Protein AF-0000000084980105 (afdb_homodimer)

Secondary structure (DSSP, 8-state):
-PPPP-B-TTT-PBEEEEEEEETTT--EEEEEE---GGGGS-HHHHHHHHHHHHTTT-HHHHHHHHT--HHHHHHHHHHHHHHTT-PPPTTHHHHHHHHHHHTTSS-HHHHHHHHHT-/-PPPP-B-TTT-PBEEEEEEEETTT--EEEEEE---GGGGS-HHHHHHHHHHHHTTT-HHHHHHHHT--HHHHHHHHHHHHHHTT-PPPTTHHHHHHHHHHHTTSS-HHHHHHHHHT-

Radius of gyration: 20.01 Å; Cα contacts (8 Å, |Δi|>4): 316; chains: 2; bounding box: 31×58×48 Å

Solvent-accessible surface area (backbone atoms only — not comparable to full-atom values): 13360 Å² total; per-residue (Å²): 118,58,67,71,76,36,55,31,91,85,80,64,46,61,33,30,41,34,28,35,34,22,80,83,83,61,51,68,49,74,56,67,26,52,66,58,60,69,45,62,44,50,72,70,48,48,51,47,51,52,51,36,58,69,50,62,43,36,62,69,58,47,27,65,74,70,69,47,53,65,70,56,54,52,48,50,52,43,50,45,38,40,56,60,69,43,85,71,72,80,74,49,56,65,56,47,45,51,43,35,39,58,52,62,75,41,48,73,68,52,42,53,53,54,58,70,72,106,118,56,68,70,74,34,55,30,90,84,81,64,45,62,34,29,41,35,28,36,32,22,81,82,83,61,50,69,49,76,56,67,25,55,67,58,61,68,46,62,44,50,70,70,47,47,52,46,52,52,51,38,57,70,48,61,41,36,62,70,57,46,27,65,74,71,69,48,52,68,68,56,51,52,49,52,51,43,50,47,36,40,57,61,70,43,84,70,73,80,74,49,57,64,56,48,46,50,44,35,39,58,53,61,76,41,47,73,68,53,43,52,53,55,58,71,73,106

Nearest PDB structures (foldseek):
  9f80-assembly1_A  TM=8.852E-01  e=8.392E-01  Mycobacterium tuberculosis H37Rv
  5z4y-assembly1_B  TM=7.707E-01  e=1.466E+00  unclassified
  5xt2-assembly5_E  TM=5.853E-01  e=5.110E-01  Bradyrhizobium japonicum
  8x6g-assembly1_H  TM=6.246E-01  e=9.500E-01  Staphylococcus aureus
  6koq-assembly1_F  TM=6.783E-01  e=8.322E+00  Mycobacterium tuberculosis H37Rv

Structure (mmCIF, N/CA/C/O backbone):
data_AF-0000000084980105-model_v1
#
loop_
_entity.id
_entity.type
_entity.pdbx_description
1 polymer 'DUF2089 domain-containing protein'
#
loop_
_atom_site.group_PDB
_atom_site.id
_atom_site.type_symbol
_atom_site.label_atom_id
_atom_site.label_alt_id
_atom_site.label_comp_id
_atom_site.label_asym_id
_atom_site.label_entity_id
_atom_site.label_seq_id
_atom_site.pdbx_PDB_ins_code
_atom_site.Cartn_x
_atom_site.Cartn_y
_atom_site.Cartn_z
_atom_site.occupancy
_atom_site.B_iso_or_equiv
_atom_site.auth_seq_id
_atom_site.auth_comp_id
_atom_site.auth_asym_id
_atom_site.auth_atom_id
_atom_site.pdbx_PDB_model_num
ATOM 1 N N . MET A 1 1 ? 9.609 10.141 17.609 1 44.44 1 MET A N 1
ATOM 2 C CA . MET A 1 1 ? 8.727 11.039 16.875 1 44.44 1 MET A CA 1
ATOM 3 C C . MET A 1 1 ? 7.453 10.312 16.453 1 44.44 1 MET A C 1
ATOM 5 O O . MET A 1 1 ? 7.504 9.195 15.945 1 44.44 1 MET A O 1
ATOM 9 N N . LYS A 1 2 ? 6.355 10.719 16.906 1 58.84 2 LYS A N 1
ATOM 10 C CA . LYS A 1 2 ? 5.125 9.938 16.844 1 58.84 2 LYS A CA 1
ATOM 11 C C . LYS A 1 2 ? 4.613 9.836 15.414 1 58.84 2 LYS A C 1
ATOM 13 O O . LYS A 1 2 ? 4.867 10.727 14.594 1 58.84 2 LYS A O 1
ATOM 18 N N . GLU A 1 3 ? 4.25 8.789 14.906 1 64.44 3 GLU A N 1
ATOM 19 C CA . GLU A 1 3 ? 3.723 8.43 13.594 1 64.44 3 GLU A CA 1
ATOM 20 C C . GLU A 1 3 ? 2.516 9.289 13.234 1 64.44 3 GLU A C 1
ATOM 22 O O . GLU A 1 3 ? 2.01 10.039 14.07 1 64.44 3 GLU A O 1
ATOM 27 N N . ASN A 1 4 ? 2.059 9.359 12.039 1 66.75 4 ASN A N 1
ATOM 28 C CA . ASN A 1 4 ? 0.92 10.078 11.469 1 66.75 4 ASN A CA 1
ATOM 29 C C . ASN A 1 4 ? -0.36 9.797 12.258 1 66.75 4 ASN A C 1
ATOM 31 O O . ASN A 1 4 ? -0.667 8.648 12.562 1 66.75 4 ASN A O 1
ATOM 35 N N . LEU A 1 5 ? -0.914 10.898 12.719 1 83.94 5 LEU A N 1
ATOM 36 C CA . LEU A 1 5 ? -2.191 10.82 13.414 1 83.94 5 LEU A CA 1
ATOM 37 C C . LEU A 1 5 ? -3.355 10.953 12.438 1 83.94 5 LEU A C 1
ATOM 39 O O . LEU A 1 5 ? -3.369 11.859 11.602 1 83.94 5 LEU A O 1
ATOM 43 N N . SER A 1 6 ? -4.266 9.977 12.422 1 86.12 6 SER A N 1
ATOM 44 C CA . SER A 1 6 ? -5.395 10.047 11.5 1 86.12 6 SER A CA 1
ATOM 45 C C . SER A 1 6 ? -6.699 10.297 12.242 1 86.12 6 SER A C 1
ATOM 47 O O . SER A 1 6 ? -7.684 10.742 11.648 1 86.12 6 SER A O 1
ATOM 49 N N . ILE A 1 7 ? -6.715 10.078 13.516 1 87.44 7 ILE A N 1
ATOM 50 C CA . ILE A 1 7 ? -7.961 10.148 14.281 1 87.44 7 ILE A CA 1
ATOM 51 C C . ILE A 1 7 ? -7.781 11.086 15.469 1 87.44 7 ILE A C 1
ATOM 53 O O . ILE A 1 7 ? -6.758 11.031 16.156 1 87.44 7 ILE A O 1
ATOM 57 N N . CYS A 1 8 ? -8.719 11.867 15.742 1 93.06 8 CYS A N 1
ATOM 58 C CA . CYS A 1 8 ? -8.711 12.82 16.844 1 93.06 8 CYS A CA 1
ATOM 59 C C . CYS A 1 8 ? -8.789 12.109 18.188 1 93.06 8 CYS A C 1
ATOM 61 O O . CYS A 1 8 ? -9.695 11.297 18.406 1 93.06 8 CYS A O 1
ATOM 63 N N . PRO A 1 9 ? -7.879 12.391 19.078 1 91.94 9 PRO A N 1
ATOM 64 C CA . PRO A 1 9 ? -7.883 11.734 20.375 1 91.94 9 PRO A CA 1
ATOM 65 C C . PRO A 1 9 ? -9.016 12.227 21.281 1 91.94 9 PRO A C 1
ATOM 67 O O . PRO A 1 9 ? -9.281 11.633 22.328 1 91.94 9 PRO A O 1
ATOM 70 N N . VAL A 1 10 ? -9.672 13.266 20.906 1 93.56 10 VAL A N 1
ATOM 71 C CA . VAL A 1 10 ? -10.719 13.852 21.75 1 93.56 10 VAL A CA 1
ATOM 72 C C . VAL A 1 10 ? -12.078 13.289 21.328 1 93.56 10 VAL A C 1
ATOM 74 O O . VAL A 1 10 ? -12.836 12.805 22.172 1 93.56 10 VAL A O 1
ATOM 77 N N . CYS A 1 11 ? -12.391 13.352 20.031 1 95.75 11 CYS A N 1
ATOM 78 C CA . CYS A 1 11 ? -13.734 13 19.594 1 95.75 11 CYS A CA 1
ATOM 79 C C . CYS A 1 11 ? -13.703 11.812 18.641 1 95.75 11 CYS A C 1
ATOM 81 O O . CYS A 1 11 ? -14.75 11.344 18.188 1 95.75 11 CYS A O 1
ATOM 83 N N . GLU A 1 12 ? -12.562 11.336 18.094 1 91.12 12 GLU A N 1
ATOM 84 C CA . GLU A 1 12 ? -12.344 10.125 17.312 1 91.12 12 GLU A CA 1
ATOM 85 C C . GLU A 1 12 ? -12.75 10.336 15.852 1 91.12 12 GLU A C 1
ATOM 87 O O . GLU A 1 12 ? -12.969 9.367 15.117 1 91.12 12 GLU A O 1
ATOM 92 N N . HIS A 1 13 ? -12.945 11.594 15.445 1 91.62 13 HIS A N 1
ATOM 93 C CA . HIS A 1 13 ? -13.164 11.891 14.031 1 91.62 13 HIS A CA 1
ATOM 94 C C . HIS A 1 13 ? -11.836 12.102 13.312 1 91.62 13 HIS A C 1
ATOM 96 O O . HIS A 1 13 ? -10.789 12.242 13.945 1 91.62 13 HIS A O 1
ATOM 102 N N . GLU A 1 14 ? -11.859 12.164 12.031 1 89.88 14 GLU A N 1
ATOM 103 C CA . GLU A 1 14 ? -10.656 12.234 11.203 1 89.88 14 GLU A CA 1
ATOM 104 C C . GLU A 1 14 ? -9.953 13.578 11.352 1 89.88 14 GLU A C 1
ATOM 106 O O . GLU A 1 14 ? -10.609 14.625 11.406 1 89.88 14 GLU A O 1
ATOM 111 N N . LEU A 1 15 ? -8.711 13.508 11.445 1 92.06 15 LEU A N 1
ATOM 112 C CA . LEU A 1 15 ? -7.875 14.703 11.469 1 92.06 15 LEU A CA 1
ATOM 113 C C . LEU A 1 15 ? -7.469 15.109 10.055 1 92.06 15 LEU A C 1
ATOM 115 O O . LEU A 1 15 ? -7.367 14.258 9.164 1 92.06 15 LEU A O 1
ATOM 119 N N . SER A 1 16 ? -7.246 16.375 9.898 1 93.12 16 SER A N 1
ATOM 120 C CA . SER A 1 16 ? -6.637 16.906 8.68 1 93.12 16 SER A CA 1
ATOM 121 C C . SER A 1 16 ? -5.258 17.5 8.969 1 93.12 16 SER A C 1
ATOM 123 O O . SER A 1 16 ? -4.977 17.906 10.102 1 93.12 16 SER A O 1
ATOM 125 N N . ILE A 1 17 ? -4.402 17.469 7.984 1 92.5 17 ILE A N 1
ATOM 126 C CA . ILE A 1 17 ? -3.107 18.125 8.094 1 92.5 17 ILE A CA 1
ATOM 127 C C . ILE A 1 17 ? -3.25 19.609 7.746 1 92.5 17 ILE A C 1
ATOM 129 O O . ILE A 1 17 ? -3.834 19.953 6.715 1 92.5 17 ILE A O 1
ATOM 133 N N . THR A 1 18 ? -2.73 20.453 8.57 1 95.25 18 THR A N 1
ATOM 134 C CA . THR A 1 18 ? -2.93 21.875 8.312 1 95.25 18 THR A CA 1
ATOM 135 C C . THR A 1 18 ? -1.59 22.594 8.195 1 95.25 18 THR A C 1
ATOM 137 O O . THR A 1 18 ? -1.537 23.766 7.785 1 95.25 18 THR A O 1
ATOM 140 N N . ARG A 1 19 ? -0.546 21.891 8.508 1 95.38 19 ARG A N 1
ATOM 141 C CA . ARG A 1 19 ? 0.738 22.578 8.383 1 95.38 19 ARG A CA 1
ATOM 142 C C . ARG A 1 19 ? 1.855 21.578 8.078 1 95.38 19 ARG A C 1
ATOM 144 O O . ARG A 1 19 ? 1.953 20.531 8.719 1 95.38 19 ARG A O 1
ATOM 151 N N . TYR A 1 20 ? 2.656 21.891 7.098 1 94.94 20 TYR A N 1
ATOM 152 C CA . TYR A 1 20 ? 3.916 21.234 6.789 1 94.94 20 TYR A CA 1
ATOM 153 C C . TYR A 1 20 ? 5.102 22.156 7.051 1 94.94 20 TYR A C 1
ATOM 155 O O . TYR A 1 20 ? 4.98 23.375 6.938 1 94.94 20 TYR A O 1
ATOM 163 N N . LYS A 1 21 ? 6.176 21.562 7.387 1 95.94 21 LYS A N 1
ATOM 164 C CA . LYS A 1 21 ? 7.406 22.328 7.566 1 95.94 21 LYS A CA 1
ATOM 165 C C . LYS A 1 21 ? 8.602 21.609 6.953 1 95.94 21 LYS A C 1
ATOM 167 O O . LYS A 1 21 ? 8.734 20.391 7.094 1 95.94 21 LYS A O 1
ATOM 172 N N . CYS A 1 22 ? 9.406 22.375 6.27 1 95.25 22 CYS A N 1
ATOM 173 C CA . CYS A 1 22 ? 10.664 21.828 5.758 1 95.25 22 CYS A CA 1
ATOM 174 C C . CYS A 1 22 ? 11.773 21.969 6.785 1 95.25 22 CYS A C 1
ATOM 176 O O . CYS A 1 22 ? 12.039 23.062 7.277 1 95.25 22 CYS A O 1
ATOM 178 N N . ASN A 1 23 ? 12.438 20.953 7.027 1 92.31 23 ASN A N 1
ATOM 179 C CA . ASN A 1 23 ? 13.484 20.969 8.047 1 92.31 23 ASN A CA 1
ATOM 180 C C . ASN A 1 23 ? 14.797 21.516 7.484 1 92.31 23 ASN A C 1
ATOM 182 O O . ASN A 1 23 ? 15.711 21.859 8.242 1 92.31 23 ASN A O 1
ATOM 186 N N . LYS A 1 24 ? 14.867 21.609 6.25 1 94.62 24 LYS A N 1
ATOM 187 C CA . LYS A 1 24 ? 16.094 22.094 5.617 1 94.62 24 LYS A CA 1
ATOM 188 C C . LYS A 1 24 ? 16.047 23.609 5.43 1 94.62 24 LYS A C 1
ATOM 190 O O . LYS A 1 24 ? 16.906 24.328 5.941 1 94.62 24 LYS A O 1
ATOM 195 N N . CYS A 1 25 ? 15.117 24.188 4.746 1 96.81 25 CYS A N 1
ATOM 196 C CA . CYS A 1 25 ? 15.047 25.609 4.461 1 96.81 25 CYS A CA 1
ATOM 197 C C . CYS A 1 25 ? 14.07 26.312 5.402 1 96.81 25 CYS A C 1
ATOM 199 O O . CYS A 1 25 ? 13.914 27.531 5.344 1 96.81 25 CYS A O 1
ATOM 201 N N . LYS A 1 26 ? 13.344 25.562 6.164 1 95.31 26 LYS A N 1
ATOM 202 C CA . LYS A 1 26 ? 12.469 26.047 7.234 1 95.31 26 LYS A CA 1
ATOM 203 C C . LYS A 1 26 ? 11.188 26.656 6.668 1 95.31 26 LYS A C 1
ATOM 205 O O . LYS A 1 26 ? 10.469 27.359 7.371 1 95.31 26 LYS A O 1
ATOM 210 N N . THR A 1 27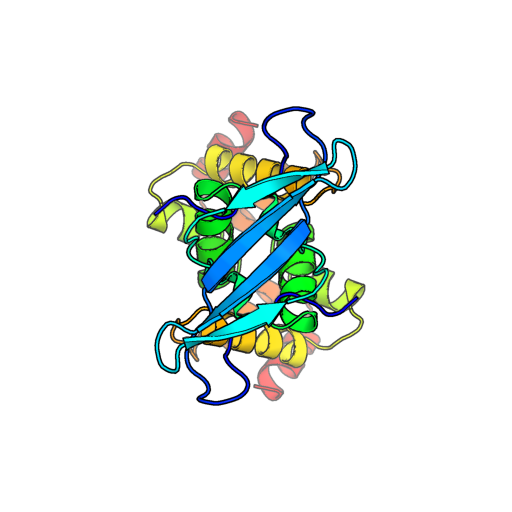 ? 10.914 26.328 5.387 1 95.81 27 THR A N 1
ATOM 211 C CA . THR A 1 27 ? 9.648 26.75 4.777 1 95.81 27 THR A CA 1
ATOM 212 C C . THR A 1 27 ? 8.469 26.078 5.48 1 95.81 27 THR A C 1
ATOM 214 O O . THR A 1 27 ? 8.516 24.891 5.797 1 95.81 27 THR A O 1
ATOM 217 N N . GLU A 1 28 ? 7.508 26.859 5.695 1 96.38 28 GLU A N 1
ATOM 218 C CA . GLU A 1 28 ? 6.254 26.344 6.242 1 96.38 28 GLU A CA 1
ATOM 219 C C . GLU A 1 28 ? 5.121 26.469 5.223 1 96.38 28 GLU A C 1
ATOM 221 O O . GLU A 1 28 ? 4.992 27.484 4.547 1 96.38 28 GLU A O 1
ATOM 226 N N . ILE A 1 29 ? 4.379 25.453 5.105 1 94.69 29 ILE A N 1
ATOM 227 C CA . ILE A 1 29 ? 3.232 25.438 4.203 1 94.69 29 ILE A CA 1
ATOM 228 C C . ILE A 1 29 ? 1.949 25.234 5.004 1 94.69 29 ILE A C 1
ATOM 230 O O . ILE A 1 29 ? 1.77 24.203 5.645 1 94.69 29 ILE A O 1
ATOM 234 N N . ASN A 1 30 ? 1.128 26.203 5.02 1 95.06 30 ASN A N 1
ATOM 235 C CA . ASN A 1 30 ? -0.15 26.156 5.723 1 95.06 30 ASN A CA 1
ATOM 236 C C . ASN A 1 30 ? -1.314 25.938 4.758 1 95.06 30 ASN A C 1
ATOM 238 O O . ASN A 1 30 ? -1.325 26.5 3.66 1 95.06 30 ASN A O 1
ATOM 242 N N . GLY A 1 31 ? -2.178 25.125 5.129 1 92.88 31 GLY A N 1
ATOM 243 C CA . GLY A 1 31 ? -3.354 24.812 4.328 1 92.88 31 GLY A CA 1
ATOM 244 C C . GLY A 1 31 ? -4.238 23.75 4.961 1 92.88 31 GLY A C 1
ATOM 245 O O . GLY A 1 31 ? -4.258 23.594 6.184 1 92.88 31 GLY A O 1
ATOM 246 N N . ASN A 1 32 ? -5.176 23.266 4.324 1 92.25 32 ASN A N 1
ATOM 247 C CA . ASN A 1 32 ? -6.031 22.141 4.676 1 92.25 32 ASN A CA 1
ATOM 248 C C . ASN A 1 32 ? -5.832 20.969 3.719 1 92.25 32 ASN A C 1
ATOM 250 O O . ASN A 1 32 ? -6.27 21.016 2.568 1 92.25 32 ASN A O 1
ATOM 254 N N . PHE A 1 33 ? -5.156 20.062 4.23 1 89.25 33 PHE A N 1
ATOM 255 C CA . PHE A 1 33 ? -4.781 18.938 3.385 1 89.25 33 PHE A CA 1
ATOM 256 C C . PHE A 1 33 ? -5.504 17.672 3.826 1 89.25 33 PHE A C 1
ATOM 258 O O . PHE A 1 33 ? -5.523 17.344 5.012 1 89.25 33 PHE A O 1
ATOM 265 N N . LYS A 1 34 ? -6.117 17.031 2.912 1 83.19 34 LYS A N 1
ATOM 266 C CA . LYS A 1 34 ? -6.793 15.773 3.207 1 83.19 34 LYS A CA 1
ATOM 267 C C . LYS A 1 34 ? -5.793 14.625 3.34 1 83.19 34 LYS A C 1
ATOM 269 O O . LYS A 1 34 ? -4.816 14.555 2.59 1 83.19 34 LYS A O 1
ATOM 274 N N . GLN A 1 35 ? -6.098 13.82 4.332 1 85.5 35 GLN A N 1
ATOM 275 C CA . GLN A 1 35 ? -5.27 12.633 4.484 1 85.5 35 GLN A CA 1
ATOM 276 C C . GLN A 1 35 ? -5.754 11.5 3.574 1 85.5 35 GLN A C 1
ATOM 278 O O . GLN A 1 35 ? -6.957 11.352 3.352 1 85.5 35 GLN A O 1
ATOM 283 N N . ASP A 1 36 ? -4.82 10.836 3.059 1 83.38 36 ASP A N 1
ATOM 284 C CA . ASP A 1 36 ? -5.195 9.711 2.201 1 83.38 36 ASP A CA 1
ATOM 285 C C . ASP A 1 36 ? -5.574 8.492 3.031 1 83.38 36 ASP A C 1
ATOM 287 O O . ASP A 1 36 ? -5.457 8.508 4.258 1 83.38 36 ASP A O 1
ATOM 291 N N . ASN A 1 37 ? -6.043 7.406 2.432 1 86.88 37 ASN A N 1
ATOM 292 C CA . ASN A 1 37 ? -6.523 6.203 3.102 1 86.88 37 ASN A CA 1
ATOM 293 C C . ASN A 1 37 ? -5.402 5.5 3.859 1 86.88 37 ASN A C 1
ATOM 295 O O . ASN A 1 37 ? -5.656 4.801 4.844 1 86.88 37 ASN A O 1
ATOM 299 N N . PHE A 1 38 ? -4.223 5.695 3.443 1 89.88 38 PHE A N 1
ATOM 300 C CA . PHE A 1 38 ? -3.098 5.012 4.074 1 89.88 38 PHE A CA 1
ATOM 301 C C . PHE A 1 38 ? -2.787 5.625 5.434 1 89.88 38 PHE A C 1
ATOM 303 O O . PHE A 1 38 ? -2.141 4.992 6.273 1 89.88 38 PHE A O 1
ATOM 310 N N . SER A 1 39 ? -3.223 6.887 5.59 1 84.38 39 SER A N 1
ATOM 311 C CA . SER A 1 39 ? -3.002 7.543 6.875 1 84.38 39 SER A CA 1
ATOM 312 C C . SER A 1 39 ? -3.773 6.852 7.992 1 84.38 39 SER A C 1
ATOM 314 O O . SER A 1 39 ? -3.428 6.984 9.164 1 84.38 39 SER A O 1
ATOM 316 N N . LYS A 1 40 ? -4.746 6.098 7.621 1 84.38 40 LYS A N 1
ATOM 317 C CA . LYS A 1 40 ? -5.586 5.402 8.594 1 84.38 40 LYS A CA 1
ATOM 318 C C . LYS A 1 40 ? -4.926 4.109 9.062 1 84.38 40 LYS A C 1
ATOM 320 O O . LYS A 1 40 ? -5.355 3.51 10.047 1 84.38 40 LYS A O 1
ATOM 325 N N . LEU A 1 41 ? -3.951 3.721 8.344 1 91 41 LEU A N 1
ATOM 326 C CA . LEU A 1 41 ? -3.273 2.473 8.68 1 91 41 LEU A CA 1
ATOM 327 C C . LEU A 1 41 ? -2.309 2.676 9.844 1 91 41 LEU A C 1
ATOM 329 O O . LEU A 1 41 ? -1.67 3.725 9.953 1 91 41 LEU A O 1
ATOM 333 N N . THR A 1 42 ? -2.215 1.664 10.648 1 89.69 42 THR A N 1
ATOM 334 C CA . THR A 1 42 ? -1.189 1.658 11.688 1 89.69 42 THR A CA 1
ATOM 335 C C . THR A 1 42 ? 0.196 1.46 11.078 1 89.69 42 THR A C 1
ATOM 337 O O . THR A 1 42 ? 0.317 1.113 9.898 1 89.69 42 THR A O 1
ATOM 340 N N . LYS A 1 43 ? 1.218 1.695 11.875 1 89.69 43 LYS A N 1
ATOM 341 C CA . LYS A 1 43 ? 2.584 1.471 11.406 1 89.69 43 LYS A CA 1
ATOM 342 C C . LYS A 1 43 ? 2.783 0.023 10.969 1 89.69 43 LYS A C 1
ATOM 344 O O . LYS A 1 43 ? 3.406 -0.236 9.938 1 89.69 43 LYS A O 1
ATOM 349 N N . GLU A 1 44 ? 2.24 -0.876 11.773 1 92.75 44 GLU A N 1
ATOM 350 C CA . GLU A 1 44 ? 2.365 -2.293 11.445 1 92.75 44 GLU A CA 1
ATOM 351 C C . GLU A 1 44 ? 1.711 -2.611 10.109 1 92.75 44 GLU A C 1
ATOM 353 O O . GLU A 1 44 ? 2.27 -3.357 9.297 1 92.75 44 GLU A O 1
ATOM 358 N N . GLN A 1 45 ? 0.592 -2.018 9.914 1 94.56 45 GLN A N 1
ATOM 359 C CA . GLN A 1 45 ? -0.134 -2.236 8.672 1 94.56 45 GLN A CA 1
ATOM 360 C C . GLN A 1 45 ? 0.614 -1.633 7.484 1 94.56 45 GLN A C 1
ATOM 362 O O . GLN A 1 45 ? 0.693 -2.244 6.418 1 94.56 45 GLN A O 1
ATOM 367 N N . LYS A 1 46 ? 1.161 -0.508 7.684 1 93.44 46 LYS A N 1
ATOM 368 C CA . LYS A 1 46 ? 1.944 0.132 6.633 1 93.44 46 LYS A CA 1
ATOM 369 C C . LYS A 1 46 ? 3.172 -0.702 6.273 1 93.44 46 LYS A C 1
ATOM 371 O O . LYS A 1 46 ? 3.479 -0.89 5.094 1 93.44 46 LYS A O 1
ATOM 376 N N . ASP A 1 47 ? 3.791 -1.139 7.301 1 94.5 47 ASP A N 1
ATOM 377 C CA . ASP A 1 47 ? 4.957 -1.991 7.09 1 94.5 47 ASP A CA 1
ATOM 378 C C . ASP A 1 47 ? 4.582 -3.248 6.305 1 94.5 47 ASP A C 1
ATOM 380 O O . ASP A 1 47 ? 5.32 -3.678 5.422 1 94.5 47 ASP A O 1
ATOM 384 N N . PHE A 1 48 ? 3.492 -3.764 6.66 1 97.06 48 PHE A N 1
ATOM 385 C CA . PHE A 1 48 ? 3.031 -4.961 5.973 1 97.06 48 PHE A CA 1
ATOM 386 C C . PHE A 1 48 ? 2.762 -4.672 4.5 1 97.06 48 PHE A C 1
ATOM 388 O O . PHE A 1 48 ? 3.158 -5.445 3.627 1 97.06 48 PHE A O 1
ATOM 395 N N . VAL A 1 49 ? 2.041 -3.57 4.242 1 96.88 49 VAL A N 1
ATOM 396 C CA . VAL A 1 49 ? 1.721 -3.205 2.867 1 96.88 49 VAL A CA 1
ATOM 397 C C . VAL A 1 49 ? 3.01 -3.012 2.07 1 96.88 49 VAL A C 1
ATOM 399 O O . VAL A 1 49 ? 3.092 -3.412 0.907 1 96.88 49 VAL A O 1
ATOM 402 N N . GLU A 1 50 ? 3.951 -2.379 2.688 1 95.56 50 GLU A N 1
ATOM 403 C CA . GLU A 1 50 ? 5.23 -2.166 2.02 1 95.56 50 GLU A CA 1
ATOM 404 C C . GLU A 1 50 ? 5.875 -3.494 1.63 1 95.56 50 GLU A C 1
ATOM 406 O O . GLU A 1 50 ? 6.332 -3.66 0.496 1 95.56 50 GLU A O 1
ATOM 411 N N . ILE A 1 51 ? 5.918 -4.426 2.539 1 95.75 51 ILE A N 1
ATOM 412 C CA . ILE A 1 51 ? 6.484 -5.742 2.262 1 95.75 51 ILE A CA 1
ATOM 413 C C . ILE A 1 51 ? 5.66 -6.438 1.183 1 95.75 51 ILE A C 1
ATOM 415 O O . ILE A 1 51 ? 6.215 -7.09 0.294 1 95.75 51 ILE A O 1
ATOM 419 N N . PHE A 1 52 ? 4.336 -6.312 1.284 1 96.06 52 PHE A N 1
ATOM 420 C CA . PHE A 1 52 ? 3.416 -6.91 0.325 1 96.06 52 PHE A CA 1
ATOM 421 C C . PHE A 1 52 ? 3.719 -6.43 -1.089 1 96.06 52 PHE A C 1
ATOM 423 O O . PHE A 1 52 ? 3.756 -7.227 -2.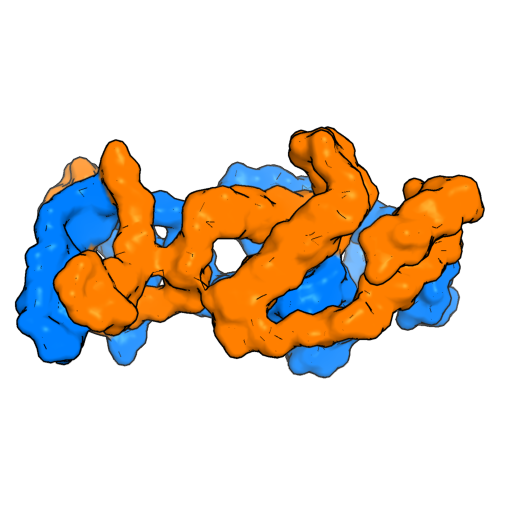027 1 96.06 52 PHE A O 1
ATOM 430 N N . VAL A 1 53 ? 3.922 -5.164 -1.207 1 94.94 53 VAL A N 1
ATOM 431 C CA . VAL A 1 53 ? 4.246 -4.562 -2.498 1 94.94 53 VAL A CA 1
ATOM 432 C C . VAL A 1 53 ? 5.637 -5.016 -2.943 1 94.94 53 VAL A C 1
ATOM 434 O O . VAL A 1 53 ? 5.828 -5.402 -4.098 1 94.94 53 VAL A O 1
ATOM 437 N N . LEU A 1 54 ? 6.586 -5.012 -2.051 1 93.44 54 LEU A N 1
ATOM 438 C CA . LEU A 1 54 ? 7.973 -5.355 -2.359 1 93.44 54 LEU A CA 1
ATOM 439 C C . LEU A 1 54 ? 8.078 -6.797 -2.846 1 93.44 54 LEU A C 1
ATOM 441 O O . LEU A 1 54 ? 8.875 -7.098 -3.736 1 93.44 54 LEU A O 1
ATOM 445 N N . LYS A 1 55 ? 7.285 -7.633 -2.264 1 91.5 55 LYS A N 1
ATOM 446 C CA . LYS A 1 55 ? 7.316 -9.047 -2.627 1 91.5 55 LYS A CA 1
ATOM 447 C C . LYS A 1 55 ? 6.285 -9.359 -3.709 1 91.5 55 LYS A C 1
ATOM 449 O O . LYS A 1 55 ? 5.996 -10.523 -3.979 1 91.5 55 LYS A O 1
ATOM 454 N N . ARG A 1 56 ? 5.684 -8.312 -4.23 1 89.56 56 ARG A N 1
ATOM 455 C CA . ARG A 1 56 ? 4.781 -8.375 -5.379 1 89.56 56 ARG A CA 1
ATOM 456 C C . ARG A 1 56 ? 3.58 -9.266 -5.082 1 89.56 56 ARG A C 1
ATOM 458 O O . ARG A 1 56 ? 3.16 -10.055 -5.934 1 89.56 56 ARG A O 1
ATOM 465 N N . GLY A 1 57 ? 3.182 -9.242 -3.762 1 89.81 57 GLY A N 1
ATOM 466 C CA . GLY A 1 57 ? 1.981 -9.961 -3.369 1 89.81 57 GLY A CA 1
ATOM 467 C C . GLY A 1 57 ? 2.219 -11.445 -3.166 1 89.81 57 GLY A C 1
ATOM 468 O O . GLY A 1 57 ? 1.27 -12.211 -2.994 1 89.81 57 GLY A O 1
ATOM 469 N N . SER A 1 58 ? 3.395 -11.898 -3.232 1 85.5 58 SER A N 1
ATOM 470 C CA . SER A 1 58 ? 3.713 -13.312 -3.039 1 85.5 58 SER A CA 1
ATOM 471 C C . SER A 1 58 ? 3.57 -13.711 -1.574 1 85.5 58 SER A C 1
ATOM 473 O O . SER A 1 58 ? 4.438 -13.414 -0.754 1 85.5 58 SER A O 1
ATOM 475 N N . ILE A 1 59 ? 2.6 -14.5 -1.293 1 85 59 ILE A N 1
ATOM 476 C CA . ILE A 1 59 ? 2.336 -14.922 0.078 1 85 59 ILE A CA 1
ATOM 477 C C . ILE A 1 59 ? 3.514 -15.742 0.604 1 85 59 ILE A C 1
ATOM 479 O O . ILE A 1 59 ? 3.938 -15.562 1.747 1 85 59 ILE A O 1
ATOM 483 N N . LYS A 1 60 ? 4.008 -16.562 -0.254 1 83.81 60 LYS A N 1
ATOM 484 C CA . LYS A 1 60 ? 5.129 -17.406 0.127 1 83.81 60 LYS A CA 1
ATOM 485 C C . LYS A 1 60 ? 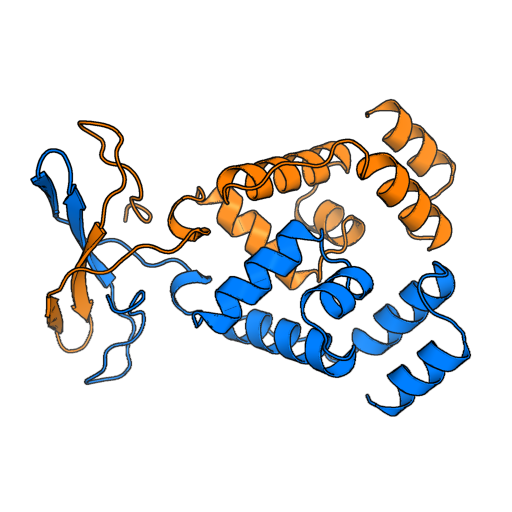6.332 -16.578 0.552 1 83.81 60 LYS A C 1
ATOM 487 O O . LYS A 1 60 ? 6.961 -16.859 1.575 1 83.81 60 LYS A O 1
ATOM 492 N N . GLU A 1 61 ? 6.672 -15.633 -0.205 1 89.12 61 GLU A N 1
ATOM 493 C CA . GLU A 1 61 ? 7.809 -14.766 0.1 1 89.12 61 GLU A CA 1
ATOM 494 C C . GLU A 1 61 ? 7.547 -13.93 1.346 1 89.12 61 GLU A C 1
ATOM 496 O O . GLU A 1 61 ? 8.469 -13.656 2.121 1 89.12 61 GLU A O 1
ATOM 501 N N . ILE A 1 62 ? 6.316 -13.539 1.561 1 93.69 62 ILE A N 1
ATOM 502 C CA . ILE A 1 62 ? 5.953 -12.75 2.734 1 93.69 62 ILE A CA 1
ATOM 503 C C . ILE A 1 62 ? 6.086 -13.609 3.99 1 93.69 62 ILE A C 1
ATOM 505 O O . ILE A 1 62 ? 6.621 -13.156 5.004 1 93.69 62 ILE A O 1
ATOM 509 N N . GLU A 1 63 ? 5.652 -14.828 3.877 1 92.06 63 GLU A N 1
ATOM 510 C CA . GLU A 1 63 ? 5.828 -15.758 4.984 1 92.06 63 GLU A CA 1
ATOM 511 C C . GLU A 1 63 ? 7.297 -15.867 5.391 1 92.06 63 GLU A C 1
ATOM 513 O O . GLU A 1 63 ? 7.625 -15.82 6.578 1 92.06 63 GLU A O 1
ATOM 518 N N . LYS A 1 64 ? 8.078 -16.031 4.426 1 91.94 64 LYS A N 1
ATOM 519 C CA . LYS A 1 64 ? 9.516 -16.156 4.66 1 91.94 64 LYS A CA 1
ATOM 520 C C . LYS A 1 64 ? 10.094 -14.883 5.246 1 91.94 64 LYS A C 1
ATOM 522 O O . LYS A 1 64 ? 10.883 -14.93 6.195 1 91.94 64 LYS A O 1
ATOM 527 N N . GLU A 1 65 ? 9.727 -13.758 4.719 1 93.75 65 GLU A N 1
ATOM 528 C CA . GLU A 1 65 ? 10.25 -12.461 5.121 1 93.75 65 GLU A CA 1
ATOM 529 C C . GLU A 1 65 ? 9.859 -12.125 6.559 1 93.75 65 GLU A C 1
ATOM 531 O O . GLU A 1 65 ? 10.688 -11.648 7.336 1 93.75 65 GLU A O 1
ATOM 536 N N . LEU A 1 66 ? 8.633 -12.398 6.906 1 95.38 66 LEU A N 1
ATOM 537 C CA . LEU A 1 66 ? 8.117 -11.977 8.203 1 95.38 66 LEU A CA 1
ATOM 538 C C . LEU A 1 66 ? 8.18 -13.125 9.211 1 95.38 66 LEU A C 1
ATOM 540 O O . LEU A 1 66 ? 8.023 -12.906 10.414 1 95.38 66 LEU A O 1
ATOM 544 N N . GLY A 1 67 ? 8.352 -14.336 8.742 1 95.19 67 GLY A N 1
ATOM 545 C CA . GLY A 1 67 ? 8.398 -15.492 9.617 1 95.19 67 GLY A CA 1
ATOM 546 C C . GLY A 1 67 ? 7.047 -15.852 10.219 1 95.19 67 GLY A C 1
ATOM 547 O O . GLY A 1 67 ? 6.953 -16.188 11.398 1 95.19 67 GLY A O 1
ATOM 548 N N . ILE A 1 68 ? 6.047 -15.68 9.523 1 93.44 68 ILE A N 1
ATOM 549 C CA . ILE A 1 68 ? 4.699 -15.977 9.992 1 93.44 68 ILE A CA 1
ATOM 550 C C . ILE A 1 68 ? 4.031 -16.984 9.055 1 93.44 68 ILE A C 1
ATOM 552 O O . ILE A 1 68 ? 4.496 -17.188 7.934 1 93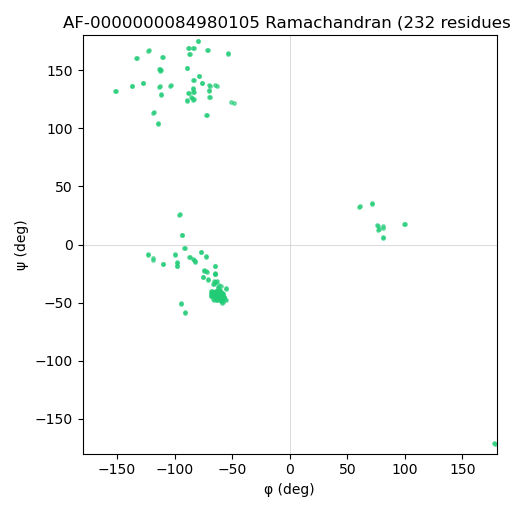.44 68 ILE A O 1
ATOM 556 N N . SER A 1 69 ? 2.891 -17.531 9.539 1 88.69 69 SER A N 1
ATOM 557 C CA . SER A 1 69 ? 2.162 -18.547 8.773 1 88.69 69 SER A CA 1
ATOM 558 C C . SER A 1 69 ? 1.237 -17.891 7.75 1 88.69 69 SER A C 1
ATOM 560 O O . SER A 1 69 ? 0.966 -16.688 7.824 1 88.69 69 SER A O 1
ATOM 562 N N . TYR A 1 70 ? 0.724 -18.719 6.879 1 88.94 70 TYR A N 1
ATOM 563 C CA . TYR A 1 70 ? -0.195 -18.281 5.836 1 88.94 70 TYR A CA 1
ATOM 564 C C . TYR A 1 70 ? -1.443 -17.641 6.441 1 88.94 70 TYR A C 1
ATOM 566 O O . TYR A 1 70 ? -1.826 -16.531 6.07 1 88.94 70 TYR A O 1
ATOM 574 N N . PRO A 1 71 ? -2.018 -18.312 7.434 1 89.12 71 PRO A N 1
ATOM 575 C CA . PRO A 1 71 ? -3.213 -17.688 8.008 1 89.12 71 PRO A CA 1
ATOM 576 C C . PRO A 1 71 ? -2.936 -16.297 8.594 1 89.12 71 PRO A C 1
ATOM 578 O O . PRO A 1 71 ? -3.777 -15.406 8.492 1 89.12 71 PRO A O 1
ATOM 581 N N . THR A 1 72 ? -1.792 -16.141 9.164 1 92.81 72 THR A N 1
ATOM 582 C CA . THR A 1 72 ? -1.421 -14.859 9.742 1 92.81 72 THR A CA 1
ATOM 583 C C . THR A 1 72 ? -1.255 -13.805 8.648 1 92.81 72 THR A C 1
ATOM 585 O O . THR A 1 72 ? -1.706 -12.672 8.797 1 92.81 72 THR A O 1
ATOM 588 N N . VAL A 1 73 ? -0.565 -14.242 7.527 1 93.62 73 VAL A N 1
ATOM 589 C CA . VAL A 1 73 ? -0.421 -13.336 6.391 1 93.62 73 VAL A CA 1
ATOM 590 C C . VAL A 1 73 ? -1.799 -12.922 5.879 1 93.62 73 VAL A C 1
ATOM 592 O O . VAL A 1 73 ? -2.061 -11.734 5.668 1 93.62 73 VAL A O 1
ATOM 595 N N . ARG A 1 74 ? -2.609 -13.883 5.672 1 90.62 74 ARG A N 1
ATOM 596 C CA . ARG A 1 74 ? -3.955 -13.648 5.16 1 90.62 74 ARG A CA 1
ATOM 597 C C . ARG A 1 74 ? -4.73 -12.711 6.074 1 90.62 74 ARG A C 1
ATOM 599 O O . ARG A 1 74 ? -5.395 -11.781 5.602 1 90.62 74 ARG A O 1
ATOM 606 N N . ASN A 1 75 ? -4.656 -12.945 7.32 1 92.88 75 ASN A N 1
ATOM 607 C CA . ASN A 1 75 ? -5.344 -12.094 8.289 1 92.88 75 ASN A CA 1
ATOM 608 C C . ASN A 1 75 ? -4.832 -10.656 8.242 1 92.88 75 ASN A C 1
ATOM 610 O O . ASN A 1 75 ? -5.617 -9.711 8.352 1 92.88 75 ASN A O 1
ATOM 614 N N . LYS A 1 76 ? -3.562 -10.547 8.18 1 95.25 76 LYS A N 1
ATOM 615 C CA . LYS A 1 76 ? -2.986 -9.211 8.086 1 95.25 76 LYS A CA 1
ATOM 616 C C . LYS A 1 76 ? -3.492 -8.477 6.844 1 95.25 76 LYS A C 1
ATOM 618 O O . LYS A 1 76 ? -3.803 -7.285 6.906 1 95.25 76 LYS A O 1
ATOM 623 N N . LEU A 1 77 ? -3.539 -9.195 5.738 1 95.12 77 LEU A N 1
ATOM 624 C CA . LEU A 1 77 ? -4.039 -8.609 4.504 1 95.12 77 LEU A CA 1
ATOM 625 C C . LEU A 1 77 ? -5.5 -8.203 4.648 1 95.12 77 LEU A C 1
ATOM 627 O O . LEU A 1 77 ? -5.887 -7.098 4.242 1 95.12 77 LEU A O 1
ATOM 631 N N . ASP A 1 78 ? -6.277 -9.023 5.277 1 94.19 78 ASP A N 1
ATOM 632 C CA . ASP A 1 78 ? -7.688 -8.727 5.516 1 94.19 78 ASP A CA 1
ATOM 633 C C . ASP A 1 78 ? -7.844 -7.48 6.379 1 94.19 78 ASP A C 1
ATOM 635 O O . ASP A 1 78 ? -8.719 -6.648 6.121 1 94.19 78 ASP A O 1
ATOM 639 N N . ASN A 1 79 ? -7.047 -7.441 7.316 1 95.06 79 ASN A N 1
ATOM 640 C CA . ASN A 1 79 ? -7.09 -6.293 8.219 1 95.06 79 ASN A CA 1
ATOM 641 C C . ASN A 1 79 ? -6.754 -4.996 7.484 1 95.06 79 ASN A C 1
ATOM 643 O O . ASN A 1 79 ? -7.371 -3.961 7.734 1 95.06 79 ASN A O 1
ATOM 647 N N . VAL A 1 80 ? -5.734 -5.074 6.637 1 96.31 80 VAL A N 1
ATOM 648 C CA . VAL A 1 80 ? -5.344 -3.904 5.855 1 96.31 80 VAL A CA 1
ATOM 649 C C . VAL A 1 80 ? -6.492 -3.494 4.934 1 96.31 80 VAL A C 1
ATOM 651 O O . VAL A 1 80 ? -6.828 -2.311 4.844 1 96.31 80 VAL A O 1
ATOM 654 N N . ILE A 1 81 ? -7.102 -4.441 4.277 1 95.31 81 ILE A N 1
ATOM 655 C CA . ILE A 1 81 ? -8.203 -4.176 3.355 1 95.31 81 ILE A CA 1
ATOM 656 C C . ILE A 1 81 ? -9.352 -3.5 4.102 1 95.31 81 ILE A C 1
ATOM 658 O O . ILE A 1 81 ? -9.906 -2.506 3.629 1 95.31 81 ILE A O 1
ATOM 662 N N . SER A 1 82 ? -9.641 -4.027 5.254 1 94.56 82 SER A N 1
ATOM 663 C CA . SER A 1 82 ? -10.688 -3.451 6.086 1 94.56 82 SER A CA 1
ATOM 664 C C . SER A 1 82 ? -10.336 -2.035 6.527 1 94.56 82 SER A C 1
ATOM 666 O O . SER A 1 82 ? -11.18 -1.141 6.508 1 94.56 82 SER A O 1
ATOM 668 N N . ALA A 1 83 ? -9.133 -1.865 6.914 1 92.75 83 ALA A N 1
ATOM 669 C CA . ALA A 1 83 ? -8.68 -0.56 7.391 1 92.75 83 ALA A CA 1
ATOM 670 C C . ALA A 1 83 ? -8.75 0.481 6.273 1 92.75 83 ALA A C 1
ATOM 672 O O . ALA A 1 83 ? -8.969 1.666 6.535 1 92.75 83 ALA A O 1
ATOM 673 N N . LEU A 1 84 ? -8.547 0.064 5.051 1 93 84 LEU A N 1
ATOM 674 C CA . LEU A 1 84 ? -8.617 0.961 3.902 1 93 84 LEU A CA 1
ATOM 675 C C . LEU A 1 84 ? -10.07 1.267 3.547 1 93 84 LEU A C 1
ATOM 677 O O . LEU A 1 84 ? -10.336 2.078 2.658 1 93 84 LEU A O 1
ATOM 681 N N . GLY A 1 85 ? -10.977 0.591 4.223 1 90.31 85 GLY A N 1
ATOM 682 C CA . GLY A 1 85 ? -12.391 0.917 4.078 1 90.31 85 GLY A CA 1
ATOM 683 C C . GLY A 1 85 ? -13.125 -0.009 3.127 1 90.31 85 GLY A C 1
ATOM 684 O O . GLY A 1 85 ? -14.18 0.342 2.604 1 90.31 85 GLY A O 1
ATOM 685 N N . HIS A 1 86 ? -12.523 -1.164 2.85 1 92.75 86 HIS A N 1
ATOM 686 C CA . HIS A 1 86 ? -13.141 -2.084 1.9 1 92.75 86 HIS A CA 1
ATOM 687 C C . HIS A 1 86 ? -13.656 -3.336 2.602 1 92.75 86 HIS A C 1
ATOM 689 O O . HIS A 1 86 ? -13.227 -3.65 3.715 1 92.75 86 HIS A O 1
ATOM 695 N N . LYS A 1 87 ? -14.523 -4.008 1.937 1 90.44 87 LYS A N 1
ATOM 696 C CA . LYS A 1 87 ? -15.047 -5.277 2.439 1 90.44 87 LYS A CA 1
ATOM 697 C C . LYS A 1 87 ? -14.109 -6.43 2.088 1 90.44 87 LYS A C 1
ATOM 699 O O . LYS A 1 87 ? -13.586 -6.496 0.973 1 90.44 87 LYS A O 1
ATOM 704 N N . VAL A 1 88 ? -13.875 -7.273 3.092 1 87.12 88 VAL A N 1
ATOM 705 C CA . VAL A 1 88 ? -13.039 -8.445 2.879 1 87.12 88 VAL A CA 1
ATOM 706 C C . VAL A 1 88 ? -13.883 -9.594 2.33 1 87.12 88 VAL A C 1
ATOM 708 O O . VAL A 1 88 ? -14.945 -9.906 2.869 1 87.12 88 VAL A O 1
ATOM 711 N N . GLU A 1 89 ? -13.398 -10.078 1.256 1 76.38 89 GLU A N 1
ATOM 712 C CA . GLU A 1 89 ? -14.125 -11.219 0.702 1 76.38 89 GLU A CA 1
ATOM 713 C C . G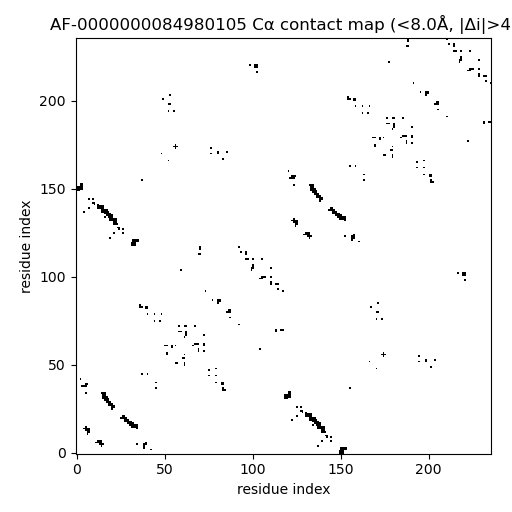LU A 1 89 ? -13.688 -12.523 1.36 1 76.38 89 GLU A C 1
ATOM 715 O O . GLU A 1 89 ? -12.492 -12.773 1.512 1 76.38 89 GLU A O 1
ATOM 720 N N . SER A 1 90 ? -14.5 -13.328 1.929 1 67.25 90 SER A N 1
ATOM 721 C CA . SER A 1 90 ? -14.242 -14.531 2.711 1 67.25 90 SER A CA 1
ATOM 722 C C . SER A 1 90 ? -13.75 -15.672 1.823 1 67.25 90 SER A C 1
ATOM 724 O O . SER A 1 90 ? -12.914 -16.469 2.244 1 67.25 90 SER A O 1
ATOM 726 N N . ASP A 1 91 ? -14.133 -15.68 0.694 1 70 91 ASP A N 1
ATOM 727 C CA . ASP A 1 91 ? -13.945 -16.906 -0.07 1 70 91 ASP A CA 1
ATOM 728 C C . ASP A 1 91 ? -12.68 -16.844 -0.916 1 70 91 ASP A C 1
ATOM 730 O O . ASP A 1 91 ? -12.422 -17.719 -1.736 1 70 91 ASP A O 1
ATOM 734 N N . THR A 1 92 ? -11.797 -16.047 -0.462 1 77.19 92 THR A N 1
ATOM 735 C CA . THR A 1 92 ? -10.641 -15.906 -1.342 1 77.19 92 THR A CA 1
ATOM 736 C C . THR A 1 92 ? -9.5 -16.812 -0.882 1 77.19 92 THR A C 1
ATOM 738 O O . THR A 1 92 ? -8.586 -17.109 -1.656 1 77.19 92 THR A O 1
ATOM 741 N N . SER A 1 93 ? -9.602 -17.219 0.334 1 80.5 93 SER A N 1
ATOM 742 C CA . SER A 1 93 ? -8.492 -17.969 0.908 1 80.5 93 SER A CA 1
ATOM 743 C C . SER A 1 93 ? -8.336 -19.328 0.222 1 80.5 93 SER A C 1
ATOM 745 O O . SER A 1 93 ? -7.219 -19.719 -0.128 1 80.5 93 SER A O 1
ATOM 747 N N . LYS A 1 94 ? -9.43 -20.047 0.054 1 82.69 94 LYS A N 1
ATOM 748 C CA . LYS A 1 94 ? -9.359 -21.375 -0.557 1 82.69 94 LYS A CA 1
ATOM 749 C C . LYS A 1 94 ? -8.789 -21.297 -1.971 1 82.69 94 LYS A C 1
ATOM 751 O O . LYS A 1 94 ? -7.949 -22.109 -2.354 1 82.69 94 LYS A O 1
ATOM 756 N N . ILE A 1 95 ? -9.328 -20.328 -2.641 1 80.06 95 ILE A N 1
ATOM 757 C CA . ILE A 1 95 ? -8.867 -20.141 -4.012 1 80.06 95 ILE A CA 1
ATOM 758 C C . ILE A 1 95 ? -7.379 -19.812 -4.02 1 80.06 95 ILE A C 1
ATOM 760 O O . ILE A 1 95 ? -6.625 -20.312 -4.852 1 80.06 95 ILE A O 1
ATOM 764 N N . GLU A 1 96 ? -6.988 -19.047 -3.117 1 82.38 96 GLU A N 1
ATOM 765 C CA . GLU A 1 96 ? -5.586 -18.656 -3.006 1 82.38 96 GLU A CA 1
ATOM 766 C C . GLU A 1 96 ? -4.695 -19.875 -2.74 1 82.38 96 GLU A C 1
ATOM 768 O O . GLU A 1 96 ? -3.637 -20.016 -3.354 1 82.38 96 GLU A O 1
ATOM 773 N N . ILE A 1 97 ? -5.125 -20.672 -1.853 1 86.38 97 ILE A N 1
ATOM 774 C CA . ILE A 1 97 ? -4.352 -21.859 -1.476 1 86.38 97 ILE A CA 1
ATOM 775 C C . ILE A 1 97 ? -4.27 -22.828 -2.658 1 86.38 97 ILE A C 1
ATOM 777 O O . ILE A 1 97 ? -3.205 -23.375 -2.945 1 86.38 97 ILE A O 1
ATOM 781 N N . LEU A 1 98 ? -5.391 -22.984 -3.316 1 84.56 98 LEU A N 1
ATOM 782 C CA . LEU A 1 98 ? -5.414 -23.859 -4.484 1 84.56 98 LEU A CA 1
ATOM 783 C C . LEU A 1 98 ? -4.473 -23.344 -5.566 1 84.56 98 LEU A C 1
ATOM 785 O O . LEU A 1 98 ? -3.779 -24.125 -6.215 1 84.56 98 LEU A O 1
ATOM 789 N N . ASN A 1 99 ? -4.457 -22.078 -5.734 1 79.88 99 ASN A N 1
ATOM 790 C CA . ASN A 1 99 ? -3.568 -21.5 -6.73 1 79.88 99 ASN A CA 1
ATOM 791 C C . ASN A 1 99 ? -2.102 -21.688 -6.359 1 79.88 99 ASN A C 1
ATOM 793 O O . ASN A 1 99 ? -1.271 -21.984 -7.219 1 79.88 99 ASN A O 1
ATOM 797 N N . MET A 1 100 ? -1.832 -21.516 -5.109 1 82.94 100 MET A N 1
ATOM 798 C CA . MET A 1 100 ? -0.461 -21.734 -4.656 1 82.94 100 MET A CA 1
ATOM 799 C C . MET A 1 100 ? -0.029 -23.172 -4.914 1 82.94 100 MET A C 1
ATOM 801 O O . MET A 1 100 ? 1.111 -23.422 -5.305 1 82.94 100 MET A O 1
ATOM 805 N N . LEU A 1 101 ? -0.972 -24.062 -4.668 1 86.06 101 LEU A N 1
ATOM 806 C CA . LEU A 1 101 ? -0.716 -25.484 -4.906 1 86.06 101 LEU A CA 1
ATOM 807 C C . LEU A 1 101 ? -0.479 -25.75 -6.391 1 86.06 101 LEU A C 1
ATOM 809 O O . LEU A 1 101 ? 0.495 -26.406 -6.758 1 86.06 101 LEU A O 1
ATOM 813 N N . ASN A 1 102 ? -1.321 -25.172 -7.168 1 81.56 102 ASN A N 1
ATOM 814 C CA . ASN A 1 102 ? -1.237 -25.375 -8.609 1 81.56 102 ASN A CA 1
ATOM 815 C C . ASN A 1 102 ? 0.05 -24.797 -9.188 1 81.56 102 ASN A C 1
ATOM 817 O O . ASN A 1 102 ? 0.606 -25.328 -10.148 1 81.56 102 ASN A O 1
ATOM 821 N N . ASN A 1 103 ? 0.589 -23.828 -8.5 1 77 103 ASN A N 1
ATOM 822 C CA . ASN A 1 103 ? 1.792 -23.156 -8.969 1 77 103 ASN A CA 1
ATOM 823 C C . ASN A 1 103 ? 3.057 -23.812 -8.43 1 77 103 ASN A C 1
ATOM 825 O O . ASN A 1 103 ? 4.168 -23.406 -8.773 1 77 103 ASN A O 1
ATOM 829 N N . GLY A 1 104 ? 2.762 -24.766 -7.637 1 78.06 104 GLY A N 1
ATOM 830 C CA . GLY A 1 104 ? 3.9 -25.484 -7.09 1 78.06 104 GLY A CA 1
ATOM 831 C C . GLY A 1 104 ? 4.602 -24.734 -5.973 1 78.06 104 GLY A C 1
ATOM 832 O O . GLY A 1 104 ? 5.758 -25.016 -5.66 1 78.06 104 GLY A O 1
ATOM 833 N N . GLU A 1 105 ? 3.959 -23.734 -5.5 1 78 105 GLU A N 1
ATOM 834 C CA . GLU A 1 105 ? 4.566 -22.922 -4.449 1 78 105 GLU A CA 1
ATOM 835 C C . GLU A 1 105 ? 4.516 -23.641 -3.104 1 78 105 GLU A C 1
ATOM 837 O O . GLU A 1 105 ? 5.344 -23.391 -2.227 1 78 105 GLU A O 1
ATOM 842 N N . ILE A 1 106 ? 3.494 -24.484 -2.994 1 85.5 106 ILE A N 1
ATOM 843 C CA . ILE A 1 106 ? 3.361 -25.281 -1.781 1 85.5 106 ILE A CA 1
ATOM 844 C C . ILE A 1 106 ? 3.07 -26.734 -2.148 1 85.5 106 ILE A C 1
ATOM 846 O O . ILE A 1 106 ? 2.699 -27.031 -3.287 1 85.5 106 ILE A O 1
ATOM 850 N N . THR A 1 107 ? 3.338 -27.547 -1.161 1 90.38 107 THR A N 1
ATOM 851 C CA . THR A 1 107 ? 3.031 -28.969 -1.365 1 90.38 107 THR A CA 1
ATOM 852 C C . THR A 1 107 ? 1.586 -29.266 -0.982 1 90.38 107 THR A C 1
ATOM 854 O O . THR A 1 107 ? 0.909 -28.422 -0.385 1 90.38 107 THR A O 1
ATOM 857 N N . SER A 1 108 ? 1.15 -30.484 -1.488 1 92.62 108 SER A N 1
ATOM 858 C CA . SER A 1 108 ? -0.193 -30.922 -1.119 1 92.62 108 SER A CA 1
ATOM 859 C C . SER A 1 108 ? -0.361 -30.969 0.396 1 92.62 108 SER A C 1
ATOM 861 O O . SER A 1 108 ? -1.427 -30.641 0.917 1 92.62 108 SER A O 1
ATOM 863 N N . GLU A 1 109 ? 0.659 -31.375 1.035 1 92.19 109 GLU A N 1
ATOM 864 C CA . GLU A 1 109 ? 0.622 -31.453 2.494 1 92.19 109 GLU A CA 1
ATOM 865 C C . GLU A 1 109 ? 0.492 -30.062 3.109 1 92.19 109 GLU A C 1
ATOM 867 O O . GLU A 1 109 ? -0.295 -29.859 4.035 1 92.19 109 GLU A O 1
ATOM 872 N N . GLU A 1 110 ? 1.223 -29.172 2.619 1 87.56 110 GLU A N 1
ATOM 873 C CA . GLU A 1 110 ? 1.141 -27.797 3.092 1 87.56 110 GLU A CA 1
ATOM 874 C C . GLU A 1 110 ? -0.236 -27.188 2.818 1 87.56 110 GLU A C 1
ATOM 876 O O . GLU A 1 110 ? -0.8 -26.5 3.668 1 87.56 110 GLU A O 1
ATOM 881 N N . ALA A 1 111 ? -0.731 -27.516 1.614 1 91.12 111 ALA A N 1
ATOM 882 C CA . ALA A 1 111 ? -2.051 -27 1.247 1 91.12 111 ALA A CA 1
ATOM 883 C C . ALA A 1 111 ? -3.117 -27.5 2.221 1 91.12 111 ALA A C 1
ATOM 885 O O . ALA A 1 111 ? -3.963 -26.719 2.668 1 91.12 111 ALA A O 1
ATOM 886 N N . THR A 1 112 ? -3.049 -28.766 2.523 1 91.94 112 THR A N 1
ATOM 887 C CA . THR A 1 112 ? -4.012 -29.344 3.451 1 91.94 112 THR A CA 1
ATOM 888 C C . THR A 1 112 ? -3.926 -28.672 4.816 1 91.94 112 THR A C 1
ATOM 890 O O . THR A 1 112 ? -4.949 -28.391 5.445 1 91.94 112 THR A O 1
ATOM 893 N N . LYS A 1 113 ? -2.756 -28.438 5.242 1 88.75 113 LYS A N 1
ATOM 894 C CA . LYS A 1 113 ? -2.547 -27.781 6.527 1 88.75 113 LYS A CA 1
ATOM 895 C C . LYS A 1 113 ? -3.143 -26.375 6.527 1 88.75 113 LYS A C 1
ATOM 897 O O . LYS A 1 113 ? -3.83 -25.984 7.473 1 88.75 113 LYS A O 1
ATOM 902 N N . MET A 1 114 ? -2.857 -25.703 5.465 1 85.69 114 MET A N 1
ATOM 903 C CA . MET A 1 114 ? -3.359 -24.344 5.359 1 85.69 114 MET A CA 1
ATOM 904 C C . MET A 1 114 ? -4.883 -24.312 5.316 1 85.69 114 MET A C 1
ATOM 906 O O . MET A 1 114 ? -5.516 -23.453 5.914 1 85.69 114 MET A O 1
ATOM 910 N N . LEU A 1 115 ? -5.426 -25.281 4.59 1 87 115 LEU A N 1
ATOM 911 C CA . LEU A 1 115 ? -6.879 -25.375 4.449 1 87 115 LEU A CA 1
ATOM 912 C C . LEU A 1 115 ? -7.535 -25.672 5.793 1 87 115 LEU A C 1
ATOM 914 O O . LEU A 1 115 ? -8.633 -25.188 6.074 1 87 115 LEU A O 1
ATOM 918 N N . SER A 1 116 ? -6.828 -26.406 6.594 1 87.06 116 SER A N 1
ATOM 919 C CA . SER A 1 116 ? -7.371 -26.781 7.895 1 87.06 116 SER A CA 1
ATOM 920 C C . SER A 1 116 ? -7.398 -25.578 8.844 1 87.06 116 SER A C 1
ATOM 922 O O . SER A 1 116 ? -8.109 -25.609 9.852 1 87.06 116 SER A O 1
ATOM 924 N N . GLU A 1 117 ? -6.594 -24.656 8.586 1 81.94 117 GLU A N 1
ATOM 925 C CA . GLU A 1 117 ? -6.477 -23.5 9.461 1 81.94 117 GLU A CA 1
ATOM 926 C C . GLU A 1 117 ? -7.5 -22.422 9.102 1 81.94 117 GLU A C 1
ATOM 928 O O . GLU A 1 117 ? -7.602 -21.406 9.781 1 81.94 117 GLU A O 1
ATOM 933 N N . ILE A 1 118 ? -8.156 -22.578 7.977 1 76.94 118 ILE A N 1
ATOM 934 C CA . ILE A 1 118 ? -9.141 -21.578 7.605 1 76.94 118 ILE A CA 1
ATOM 935 C C . ILE A 1 118 ? -10.547 -22.125 7.824 1 76.94 118 ILE A C 1
ATOM 937 O O . ILE A 1 118 ? -11.43 -21.406 8.297 1 76.94 118 ILE A O 1
ATOM 941 N N . MET B 1 1 ? -8.898 20.266 -2.682 1 44.25 1 MET B N 1
ATOM 942 C CA . MET B 1 1 ? -8.016 20.203 -1.521 1 44.25 1 MET B CA 1
ATOM 943 C C . MET B 1 1 ? -6.754 19.406 -1.84 1 44.25 1 MET B C 1
ATOM 945 O O . MET B 1 1 ? -6.824 18.328 -2.42 1 44.25 1 MET B O 1
ATOM 949 N N . LYS B 1 2 ? -5.641 20.016 -1.791 1 58.75 2 LYS B N 1
ATOM 950 C CA . LYS B 1 2 ? -4.422 19.469 -2.381 1 58.75 2 LYS B CA 1
ATOM 951 C C . LYS B 1 2 ? -3.918 18.266 -1.592 1 58.75 2 LYS B C 1
ATOM 953 O O . LYS B 1 2 ? -4.152 18.172 -0.386 1 58.75 2 LYS B O 1
ATOM 958 N N . GLU B 1 3 ? -3.58 17.203 -2.137 1 64.06 3 GLU B N 1
ATOM 959 C CA . GLU B 1 3 ? -3.07 15.93 -1.623 1 64.06 3 GLU B CA 1
ATOM 960 C C . GLU B 1 3 ? -1.848 16.141 -0.737 1 64.06 3 GLU B C 1
ATOM 962 O O . GLU B 1 3 ? -1.31 17.25 -0.67 1 64.06 3 GLU B O 1
ATOM 967 N N . ASN B 1 4 ? -1.411 15.242 0.058 1 66.88 4 ASN B N 1
ATOM 968 C CA . ASN B 1 4 ? -0.26 15.203 0.954 1 66.88 4 ASN B CA 1
ATOM 969 C C . ASN B 1 4 ? 1.018 15.648 0.244 1 66.88 4 ASN B C 1
ATOM 971 O O . ASN B 1 4 ? 1.297 15.211 -0.872 1 66.88 4 ASN B O 1
ATOM 975 N N . LEU B 1 5 ? 1.586 16.688 0.828 1 84 5 LEU B N 1
ATOM 976 C CA . LEU B 1 5 ? 2.867 17.172 0.328 1 84 5 LEU B CA 1
ATOM 977 C C . LEU B 1 5 ? 4.027 16.453 1.021 1 84 5 LEU B C 1
ATOM 979 O O . LEU B 1 5 ? 4.062 16.375 2.252 1 84 5 LEU B O 1
ATOM 983 N N . SER B 1 6 ? 4.91 15.82 0.264 1 86.12 6 SER B N 1
ATOM 984 C CA . SER B 1 6 ? 6.031 15.117 0.88 1 86.12 6 SER B CA 1
ATOM 985 C C . SER B 1 6 ? 7.352 15.828 0.608 1 86.12 6 SER B C 1
ATOM 987 O O . SER B 1 6 ? 8.336 15.625 1.319 1 86.12 6 SER B O 1
ATOM 989 N N . ILE B 1 7 ? 7.367 16.703 -0.361 1 87.19 7 ILE B N 1
ATOM 990 C CA . ILE B 1 7 ? 8.617 17.312 -0.78 1 87.19 7 ILE B CA 1
ATOM 991 C C . ILE B 1 7 ? 8.469 18.844 -0.777 1 87.19 7 ILE B C 1
ATOM 993 O O . ILE B 1 7 ? 7.445 19.359 -1.229 1 87.19 7 ILE B O 1
ATOM 997 N N . CYS B 1 8 ? 9.414 19.516 -0.34 1 93.12 8 CYS B N 1
ATOM 998 C CA . CYS B 1 8 ? 9.43 20.984 -0.264 1 93.12 8 CYS B CA 1
ATOM 999 C C . CYS B 1 8 ? 9.516 21.594 -1.654 1 93.12 8 CYS B C 1
ATOM 1001 O O . CYS B 1 8 ? 10.398 21.25 -2.439 1 93.12 8 CYS B O 1
ATOM 1003 N N . PRO B 1 9 ? 8.609 22.484 -1.961 1 91.81 9 PRO B N 1
ATOM 1004 C CA . PRO B 1 9 ? 8.617 23.109 -3.283 1 91.81 9 PRO B CA 1
ATOM 1005 C C . PRO B 1 9 ? 9.766 24.109 -3.461 1 91.81 9 PRO B C 1
ATOM 1007 O O . PRO B 1 9 ? 10.023 24.547 -4.578 1 91.81 9 PRO B O 1
ATOM 1010 N N . VAL B 1 10 ? 10.445 24.438 -2.414 1 93.56 10 VAL B N 1
ATOM 1011 C CA . VAL B 1 10 ? 11.508 25.438 -2.477 1 93.56 10 VAL B CA 1
ATOM 1012 C C . VAL B 1 10 ? 12.859 24.75 -2.674 1 93.56 10 VAL B C 1
ATOM 1014 O O . VAL B 1 10 ? 13.617 25.094 -3.582 1 93.56 10 VAL B O 1
ATOM 1017 N N . CYS B 1 11 ? 13.148 23.75 -1.843 1 95.69 11 CYS B N 1
ATOM 1018 C CA . CYS B 1 11 ? 14.484 23.156 -1.863 1 95.69 11 CYS B CA 1
ATOM 1019 C C . CYS B 1 11 ? 14.422 21.688 -2.221 1 95.69 11 CYS B C 1
ATOM 1021 O O . CYS B 1 11 ? 15.461 21.016 -2.322 1 95.69 11 CYS B O 1
ATOM 1023 N N . GLU B 1 12 ? 13.281 20.984 -2.23 1 91.06 12 GLU B N 1
ATOM 1024 C CA . GLU B 1 12 ? 13.031 19.625 -2.695 1 91.06 12 GLU B CA 1
ATOM 1025 C C . GLU B 1 12 ? 13.438 18.594 -1.641 1 91.06 12 GLU B C 1
ATOM 1027 O O . GLU B 1 12 ? 13.633 17.422 -1.956 1 91.06 12 GLU B O 1
ATOM 1032 N N . HIS B 1 13 ? 13.633 19.047 -0.406 1 91.56 13 HIS B N 1
ATOM 1033 C CA . HIS B 1 13 ? 13.844 18.109 0.692 1 91.56 13 HIS B CA 1
ATOM 1034 C C . HIS B 1 13 ? 12.523 17.688 1.316 1 91.56 13 HIS B C 1
ATOM 1036 O O . HIS B 1 13 ? 11.484 18.297 1.049 1 91.56 13 HIS B O 1
ATOM 1042 N N . GLU B 1 14 ? 12.539 16.703 2.148 1 89.75 14 GLU B N 1
ATOM 1043 C CA . GLU B 1 14 ? 11.336 16.109 2.723 1 89.75 14 GLU B CA 1
ATOM 1044 C C . GLU B 1 14 ? 10.664 17.078 3.703 1 89.75 14 GLU B C 1
ATOM 1046 O 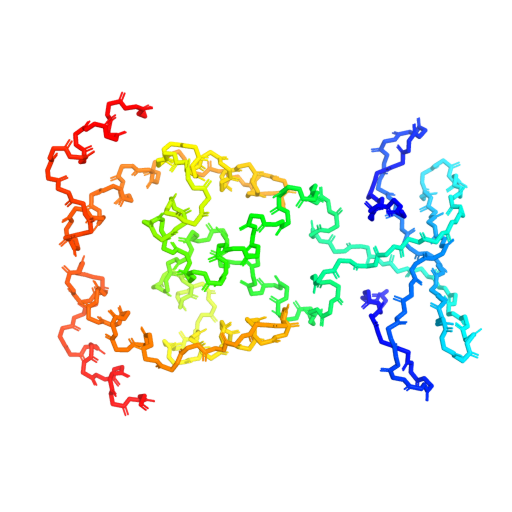O . GLU B 1 14 ? 11.336 17.734 4.492 1 89.75 14 GLU B O 1
ATOM 1051 N N . LEU B 1 15 ? 9.414 17.141 3.598 1 92.19 15 LEU B N 1
ATOM 1052 C CA . LEU B 1 15 ? 8.609 17.906 4.539 1 92.19 15 LEU B CA 1
ATOM 1053 C C . LEU B 1 15 ? 8.195 17.047 5.73 1 92.19 15 LEU B C 1
ATOM 1055 O O . LEU B 1 15 ? 8.07 15.82 5.609 1 92.19 15 LEU B O 1
ATOM 1059 N N . SER B 1 16 ? 7.996 17.703 6.844 1 93.19 16 SER B N 1
ATOM 1060 C CA . SER B 1 16 ? 7.383 17.094 8.016 1 93.19 16 SER B CA 1
ATOM 1061 C C . SER B 1 16 ? 6.02 17.703 8.312 1 93.19 16 SER B C 1
ATOM 1063 O O . SER B 1 16 ? 5.75 18.844 7.938 1 93.19 16 SER B O 1
ATOM 1065 N N . ILE B 1 17 ? 5.156 16.906 8.898 1 92.56 17 ILE B N 1
ATOM 1066 C CA . ILE B 1 17 ? 3.871 17.422 9.359 1 92.56 17 ILE B CA 1
ATOM 1067 C C . ILE B 1 17 ? 4.031 18.062 10.734 1 92.56 17 ILE B C 1
ATOM 1069 O O . ILE B 1 17 ? 4.605 17.453 11.641 1 92.56 17 ILE B O 1
ATOM 1073 N N . THR B 1 18 ? 3.539 19.234 10.906 1 95.19 18 THR B N 1
ATOM 1074 C CA . THR B 1 18 ? 3.758 19.906 12.188 1 95.19 18 THR B CA 1
ATOM 1075 C C . THR B 1 18 ? 2.43 20.281 12.836 1 95.19 18 THR B C 1
ATOM 1077 O O . THR B 1 18 ? 2.395 20.672 14.008 1 95.19 18 THR B O 1
ATOM 1080 N N . ARG B 1 19 ? 1.37 20.125 12.102 1 95.38 19 ARG B N 1
ATOM 1081 C CA . ARG B 1 19 ? 0.097 20.453 12.727 1 95.38 19 ARG B CA 1
ATOM 1082 C C . ARG B 1 19 ? -1.04 19.625 12.141 1 95.38 19 ARG B C 1
ATOM 1084 O O . ARG B 1 19 ? -1.151 19.5 10.922 1 95.38 19 ARG B O 1
ATOM 1091 N N . TYR B 1 20 ? -1.845 19.062 13 1 94.94 20 TYR B N 1
ATOM 1092 C CA . TYR B 1 20 ? -3.117 18.422 12.672 1 94.94 20 TYR B CA 1
ATOM 1093 C C . TYR B 1 20 ? -4.285 19.219 13.25 1 94.94 20 TYR B C 1
ATOM 1095 O O . TYR B 1 20 ? -4.145 19.875 14.281 1 94.94 20 TYR B O 1
ATOM 1103 N N . LYS B 1 21 ? -5.359 19.156 12.586 1 96 21 LYS B N 1
ATOM 1104 C CA . LYS B 1 21 ? -6.578 19.781 13.086 1 96 21 LYS B CA 1
ATOM 1105 C C . LYS B 1 21 ? -7.785 18.875 12.898 1 96 21 LYS B C 1
ATOM 1107 O O . LYS B 1 21 ? -7.938 18.234 11.852 1 96 21 LYS B O 1
ATOM 1112 N N . CYS B 1 22 ? -8.586 18.812 13.922 1 95.25 22 CYS B N 1
ATOM 1113 C CA . CYS B 1 22 ? -9.852 18.094 13.812 1 95.25 22 CYS B CA 1
ATOM 1114 C C . CYS B 1 22 ? -10.953 19 13.289 1 95.25 22 CYS B C 1
ATOM 1116 O O . CYS B 1 22 ? -11.195 20.078 13.852 1 95.25 22 CYS B O 1
ATOM 1118 N N . ASN B 1 23 ? -11.633 18.578 12.352 1 92.25 23 ASN B N 1
ATOM 1119 C CA . ASN B 1 23 ? -12.664 19.422 11.75 1 92.25 23 ASN B CA 1
ATOM 1120 C C . ASN B 1 23 ? -13.977 19.344 12.523 1 92.25 23 ASN B C 1
ATOM 1122 O O . ASN B 1 23 ? -14.867 20.156 12.328 1 92.25 23 ASN B O 1
ATOM 1126 N N . LYS B 1 24 ? -14.055 18.422 13.367 1 94.75 24 LYS B N 1
ATOM 1127 C CA . LYS B 1 24 ? -15.281 18.25 14.148 1 94.75 24 LYS B CA 1
ATOM 1128 C C . LYS B 1 24 ? -15.211 19.047 15.453 1 94.75 24 LYS B C 1
ATOM 1130 O O . LYS B 1 24 ? -16.062 19.906 15.711 1 94.75 24 LYS B O 1
ATOM 1135 N N . CYS B 1 25 ? -14.297 18.844 16.328 1 96.81 25 CYS B N 1
ATOM 1136 C CA . CYS B 1 25 ? -14.211 19.5 17.625 1 96.81 25 CYS B CA 1
ATOM 1137 C C . CYS B 1 25 ? -13.211 20.641 17.578 1 96.81 25 CYS B C 1
ATOM 1139 O O . CYS B 1 25 ? -13.031 21.344 18.578 1 96.81 25 CYS B O 1
ATOM 1141 N N . LYS B 1 26 ? -12.469 20.766 16.531 1 95.31 26 LYS B N 1
ATOM 1142 C CA . LYS B 1 26 ? -11.578 21.875 16.25 1 95.31 26 LYS B CA 1
ATOM 1143 C C . LYS B 1 26 ? -10.297 21.781 17.062 1 95.31 26 LYS B C 1
ATOM 1145 O O . LYS B 1 26 ? -9.555 22.766 17.188 1 95.31 26 LYS B O 1
ATOM 1150 N N . THR B 1 27 ? -10.047 20.578 17.609 1 95.81 27 THR B N 1
ATOM 1151 C CA . THR B 1 27 ? -8.789 20.328 18.297 1 95.81 27 THR B CA 1
ATOM 1152 C C . THR B 1 27 ? -7.605 20.453 17.344 1 95.81 27 THR B C 1
ATOM 1154 O O . THR B 1 27 ? -7.668 19.969 16.203 1 95.81 27 THR B O 1
ATOM 1157 N N . GLU B 1 28 ? -6.617 21.078 17.812 1 96.38 28 GLU B N 1
ATOM 1158 C CA . GLU B 1 28 ? -5.367 21.172 17.062 1 96.38 28 GLU B CA 1
ATOM 1159 C C . GLU B 1 28 ? -4.242 20.406 17.766 1 96.38 28 GLU B C 1
ATOM 1161 O O . GLU B 1 28 ? -4.102 20.5 18.984 1 96.38 28 GLU B O 1
ATOM 1166 N N . ILE B 1 29 ? -3.518 19.703 17.031 1 94.69 29 ILE B N 1
ATOM 1167 C CA . ILE B 1 29 ? -2.377 18.953 17.562 1 94.69 29 ILE B CA 1
ATOM 1168 C C . ILE B 1 29 ? -1.092 19.438 16.906 1 94.69 29 ILE B C 1
ATOM 1170 O O . ILE B 1 29 ? -0.928 19.312 15.68 1 94.69 29 ILE B O 1
ATOM 1174 N N . ASN B 1 30 ? -0.263 20.031 17.656 1 95.19 30 ASN B N 1
ATOM 1175 C CA . ASN B 1 30 ? 1.019 20.547 17.172 1 95.19 30 ASN B CA 1
ATOM 1176 C C . ASN B 1 30 ? 2.174 19.641 17.594 1 95.19 30 ASN B C 1
ATOM 1178 O O . ASN B 1 30 ? 2.186 19.125 18.719 1 95.19 30 ASN B O 1
ATOM 1182 N N . GLY B 1 31 ? 3.037 19.406 16.719 1 93 31 GLY B N 1
ATOM 1183 C CA . GLY B 1 31 ? 4.203 18.562 16.938 1 93 31 GLY B CA 1
ATOM 1184 C C . GLY B 1 31 ? 5.074 18.406 15.711 1 93 31 GLY B C 1
ATOM 1185 O O . GLY B 1 31 ? 5.094 19.266 14.836 1 93 31 GLY B O 1
ATOM 1186 N N . ASN B 1 32 ? 6 17.594 15.711 1 92.44 32 ASN B N 1
ATOM 1187 C CA . ASN B 1 32 ? 6.836 17.172 14.594 1 92.44 32 ASN B CA 1
ATOM 1188 C C . ASN B 1 32 ? 6.605 15.695 14.258 1 92.44 32 ASN B C 1
ATOM 1190 O O . ASN B 1 32 ? 7.035 14.812 15 1 92.44 32 ASN B O 1
ATOM 1194 N N . PHE B 1 33 ? 5.922 15.555 13.227 1 89.44 33 PHE B N 1
ATOM 1195 C CA . PHE B 1 33 ? 5.527 14.203 12.859 1 89.44 33 PHE B CA 1
ATOM 1196 C C . PHE B 1 33 ? 6.227 13.758 11.578 1 89.44 33 PHE B C 1
ATOM 1198 O O . PHE B 1 33 ? 6.242 14.492 10.594 1 89.44 33 PHE B O 1
ATOM 1205 N N . LYS B 1 34 ? 6.816 12.625 11.625 1 83.5 34 LYS B N 1
ATOM 1206 C CA . LYS B 1 34 ? 7.465 12.07 10.445 1 83.5 34 LYS B CA 1
ATOM 1207 C C . LYS B 1 34 ? 6.441 11.5 9.469 1 83.5 34 LYS B C 1
ATOM 1209 O O . LYS B 1 34 ? 5.461 10.883 9.891 1 83.5 34 LYS B O 1
ATOM 1214 N N . GLN B 1 35 ? 6.734 11.789 8.219 1 85.69 35 GLN B N 1
ATOM 1215 C CA . GLN B 1 35 ? 5.883 11.188 7.199 1 85.69 35 GLN B CA 1
ATOM 1216 C C . GLN B 1 35 ? 6.332 9.766 6.867 1 85.69 35 GLN B C 1
ATOM 1218 O O . GLN B 1 35 ? 7.527 9.477 6.879 1 85.69 35 GLN B O 1
ATOM 1223 N N . ASP B 1 36 ? 5.387 8.977 6.672 1 83.38 36 ASP B N 1
ATOM 1224 C CA . ASP B 1 36 ? 5.73 7.605 6.316 1 83.38 36 ASP B CA 1
ATOM 1225 C C . ASP B 1 36 ? 6.102 7.496 4.836 1 83.38 36 ASP B C 1
ATOM 1227 O O . ASP B 1 36 ? 5.992 8.469 4.09 1 83.38 36 ASP B O 1
ATOM 1231 N N . ASN B 1 37 ? 6.543 6.355 4.344 1 86.94 37 ASN B N 1
ATOM 1232 C CA . ASN B 1 37 ? 7.012 6.133 2.982 1 86.94 37 ASN B CA 1
ATOM 1233 C C . ASN B 1 37 ? 5.887 6.312 1.966 1 86.94 37 ASN B C 1
ATOM 1235 O O . ASN B 1 37 ? 6.137 6.672 0.813 1 86.94 37 ASN B O 1
ATOM 1239 N N . PHE B 1 38 ? 4.703 6.121 2.389 1 89.88 38 PHE B N 1
ATOM 1240 C CA . PHE B 1 38 ? 3.576 6.215 1.472 1 89.88 38 PHE B CA 1
ATOM 1241 C C . PHE B 1 38 ? 3.283 7.668 1.122 1 89.88 38 PHE B C 1
ATOM 1243 O O . PHE B 1 38 ? 2.639 7.953 0.11 1 89.88 38 PHE B O 1
ATOM 1250 N N . SER B 1 39 ? 3.738 8.562 2.016 1 84.44 39 SER B N 1
ATOM 1251 C CA . SER B 1 39 ? 3.533 9.984 1.752 1 84.44 39 SER B CA 1
ATOM 1252 C C . SER B 1 39 ? 4.305 10.43 0.514 1 84.44 39 SER B C 1
ATOM 1254 O O . SER B 1 39 ? 3.967 11.445 -0.1 1 84.44 39 SER B O 1
ATOM 1256 N N . LYS B 1 40 ? 5.266 9.656 0.134 1 84.38 40 LYS B N 1
ATOM 1257 C CA . LYS B 1 40 ? 6.102 9.984 -1.017 1 84.38 40 LYS B CA 1
ATOM 1258 C C . LYS B 1 40 ? 5.43 9.57 -2.322 1 84.38 40 LYS B C 1
ATOM 1260 O O . LYS B 1 40 ? 5.852 9.984 -3.404 1 84.38 40 LYS B O 1
ATOM 1265 N N . LEU B 1 41 ? 4.445 8.773 -2.184 1 91 41 LEU B N 1
ATOM 1266 C CA . LEU B 1 41 ? 3.752 8.289 -3.371 1 91 41 LEU B CA 1
ATOM 1267 C C . LEU B 1 41 ? 2.799 9.344 -3.918 1 91 41 LEU B C 1
ATOM 1269 O O . LEU B 1 41 ? 2.176 10.086 -3.152 1 91 41 LEU B O 1
ATOM 1273 N N . THR B 1 42 ? 2.689 9.375 -5.215 1 89.62 42 THR B N 1
ATOM 1274 C CA . THR B 1 42 ? 1.674 10.203 -5.848 1 89.62 42 THR B CA 1
ATOM 1275 C C . THR B 1 42 ? 0.281 9.625 -5.625 1 89.62 42 THR B C 1
ATOM 1277 O O . THR B 1 42 ? 0.144 8.484 -5.176 1 89.62 42 THR B O 1
ATOM 1280 N N . LYS B 1 43 ? -0.721 10.406 -5.918 1 89.69 43 LYS B N 1
ATOM 1281 C CA . LYS B 1 43 ? -2.094 9.922 -5.805 1 89.69 43 LYS B CA 1
ATOM 1282 C C . LYS B 1 43 ? -2.316 8.695 -6.676 1 89.69 43 LYS B C 1
ATOM 1284 O O . LYS B 1 43 ? -2.951 7.727 -6.242 1 89.69 43 LYS B O 1
ATOM 1289 N N . GLU B 1 44 ? -1.778 8.773 -7.883 1 92.75 44 GLU B N 1
ATOM 1290 C CA . GLU B 1 44 ? -1.925 7.652 -8.805 1 92.75 44 GLU B CA 1
ATOM 1291 C C . GLU B 1 44 ? -1.287 6.387 -8.234 1 92.75 44 GLU B C 1
ATOM 1293 O O . GLU B 1 44 ? -1.862 5.301 -8.32 1 92.75 44 GLU B O 1
ATOM 1298 N N . GLN B 1 45 ? -0.16 6.582 -7.652 1 94.56 45 GLN B N 1
ATOM 1299 C CA . GLN B 1 45 ? 0.552 5.453 -7.062 1 94.56 45 GLN B CA 1
ATOM 1300 C C . GLN B 1 45 ? -0.195 4.902 -5.852 1 94.56 45 GLN B C 1
ATOM 1302 O O . GLN B 1 45 ? -0.29 3.684 -5.676 1 94.56 45 GLN B O 1
ATOM 1307 N N . LYS B 1 46 ? -0.727 5.75 -5.09 1 93.44 46 LYS B N 1
ATOM 1308 C CA . LYS B 1 46 ? -1.508 5.328 -3.93 1 93.44 46 LYS B CA 1
ATOM 1309 C C . LYS B 1 46 ? -2.75 4.551 -4.359 1 93.44 46 LYS B C 1
ATOM 1311 O O . LYS B 1 46 ? -3.066 3.51 -3.777 1 93.44 46 LYS B O 1
ATOM 1316 N N . ASP B 1 47 ? -3.371 5.109 -5.324 1 94.5 47 ASP B N 1
ATOM 1317 C CA . ASP B 1 47 ? -4.551 4.43 -5.855 1 94.5 47 ASP B CA 1
ATOM 1318 C C . ASP B 1 47 ? -4.195 3.035 -6.367 1 94.5 47 ASP B C 1
ATOM 1320 O O . ASP B 1 47 ? -4.949 2.082 -6.152 1 94.5 47 ASP B O 1
ATOM 1324 N N . PHE B 1 48 ? -3.117 2.99 -7.004 1 97.06 48 PHE B N 1
ATOM 1325 C CA . PHE B 1 48 ? -2.678 1.704 -7.527 1 97.06 48 PHE B CA 1
ATOM 1326 C C . PHE B 1 48 ? -2.414 0.719 -6.398 1 97.06 48 PHE B C 1
ATOM 1328 O O . PHE B 1 48 ? -2.828 -0.44 -6.465 1 97.06 48 PHE B O 1
ATOM 1335 N N . VAL B 1 49 ? -1.678 1.178 -5.375 1 96.88 49 VAL B N 1
ATOM 1336 C CA . VAL B 1 49 ? -1.361 0.312 -4.246 1 96.88 49 VAL B CA 1
ATOM 1337 C C . VAL B 1 49 ? -2.652 -0.18 -3.594 1 96.88 49 VAL B C 1
ATOM 1339 O O . VAL B 1 49 ? -2.75 -1.342 -3.193 1 96.88 49 VAL B O 1
ATOM 1342 N N . GLU B 1 50 ? -3.582 0.708 -3.465 1 95.56 50 GLU B N 1
ATOM 1343 C CA . GLU B 1 50 ? -4.863 0.328 -2.879 1 95.56 50 GLU B CA 1
ATOM 1344 C C . GLU B 1 50 ? -5.531 -0.784 -3.684 1 95.56 50 GLU B C 1
ATOM 1346 O O . GLU B 1 50 ? -5.992 -1.776 -3.115 1 95.56 50 GLU B O 1
ATOM 1351 N N . ILE B 1 51 ? -5.578 -0.63 -4.98 1 95.88 51 ILE B N 1
ATOM 1352 C CA . ILE B 1 51 ? -6.168 -1.648 -5.844 1 95.88 51 ILE B CA 1
ATOM 1353 C C . ILE B 1 51 ? -5.363 -2.941 -5.738 1 95.88 51 ILE B C 1
ATOM 1355 O O . ILE B 1 51 ? -5.934 -4.035 -5.707 1 95.88 51 ILE B O 1
ATOM 1359 N N . PHE B 1 52 ? -4.031 -2.807 -5.703 1 96.06 52 PHE B N 1
ATOM 1360 C CA . PHE B 1 52 ? -3.129 -3.945 -5.594 1 96.06 52 PHE B CA 1
ATOM 1361 C C . PHE B 1 52 ? -3.436 -4.762 -4.34 1 96.06 52 PHE B C 1
ATOM 1363 O O . PHE B 1 52 ? -3.49 -5.992 -4.395 1 96.06 52 PHE B O 1
ATOM 1370 N N . VAL B 1 53 ? -3.621 -4.074 -3.27 1 95 53 VAL B N 1
ATOM 1371 C CA . VAL B 1 53 ? -3.947 -4.719 -2.004 1 95 53 VAL B CA 1
ATOM 1372 C C . VAL B 1 53 ? -5.344 -5.328 -2.076 1 95 53 VAL B C 1
ATOM 1374 O O . VAL B 1 53 ? -5.551 -6.477 -1.674 1 95 53 VAL B O 1
ATOM 1377 N N . LEU B 1 54 ? -6.289 -4.617 -2.617 1 93.56 54 LEU B N 1
ATOM 1378 C CA . LEU B 1 54 ? -7.68 -5.051 -2.689 1 93.56 54 LEU B CA 1
ATOM 1379 C C . LEU B 1 54 ? -7.812 -6.316 -3.529 1 93.56 54 LEU B C 1
ATOM 1381 O O . LEU B 1 54 ? -8.617 -7.195 -3.215 1 93.56 54 LEU B O 1
ATOM 1385 N N . LYS B 1 55 ? -7.031 -6.379 -4.555 1 91.56 55 LYS B N 1
ATOM 1386 C CA . LYS B 1 55 ? -7.086 -7.531 -5.445 1 91.56 55 LYS B CA 1
ATOM 1387 C C . LYS B 1 55 ? -6.066 -8.594 -5.039 1 91.56 55 LYS B C 1
ATOM 1389 O O . LYS B 1 55 ? -5.789 -9.523 -5.801 1 91.56 55 LYS B O 1
ATOM 1394 N N . ARG B 1 56 ? -5.449 -8.375 -3.896 1 89.62 56 ARG B N 1
ATOM 1395 C CA . ARG B 1 56 ? -4.559 -9.336 -3.248 1 89.62 56 ARG B CA 1
ATOM 1396 C C . ARG B 1 56 ? -3.369 -9.664 -4.145 1 89.62 56 ARG B C 1
ATOM 1398 O O . ARG B 1 56 ? -2.965 -10.828 -4.242 1 89.62 56 ARG B O 1
ATOM 1405 N N . GLY B 1 57 ? -2.961 -8.617 -4.93 1 89.81 57 GLY B N 1
ATOM 1406 C CA . GLY B 1 57 ? -1.77 -8.773 -5.75 1 89.81 57 GLY B CA 1
ATOM 1407 C C . GLY B 1 57 ? -2.029 -9.523 -7.047 1 89.81 57 GLY B C 1
ATOM 1408 O O . GLY B 1 57 ? -1.092 -9.875 -7.766 1 89.81 57 GLY B O 1
ATOM 1409 N N . SER B 1 58 ? -3.211 -9.828 -7.352 1 85.44 58 SER B N 1
ATOM 1410 C CA . SER B 1 58 ? -3.551 -10.539 -8.586 1 85.44 58 SER B CA 1
ATOM 1411 C C . SER B 1 58 ? -3.402 -9.625 -9.797 1 85.44 58 SER B C 1
ATOM 1413 O O . SER B 1 58 ? -4.254 -8.773 -10.047 1 85.44 58 SER B O 1
ATOM 1415 N N . ILE B 1 59 ? -2.447 -9.906 -10.617 1 85 59 ILE B N 1
ATOM 1416 C CA . ILE B 1 59 ? -2.176 -9.086 -11.789 1 85 59 ILE B CA 1
ATOM 1417 C C . ILE B 1 59 ? -3.363 -9.156 -12.75 1 85 59 ILE B C 1
ATOM 1419 O O . ILE B 1 59 ? -3.773 -8.133 -13.305 1 85 59 ILE B O 1
ATOM 1423 N N . LYS B 1 60 ? -3.879 -10.32 -12.867 1 83.75 60 LYS B N 1
ATOM 1424 C CA . LYS B 1 60 ? -5.012 -10.523 -13.766 1 83.75 60 LYS B CA 1
ATOM 1425 C C . LYS B 1 60 ? -6.199 -9.648 -13.352 1 83.75 60 LYS B C 1
ATOM 1427 O O . LYS B 1 60 ? -6.82 -9 -14.203 1 83.75 60 LYS B O 1
ATOM 1432 N N . GLU B 1 61 ? -6.527 -9.664 -12.141 1 89.06 61 GLU B N 1
ATOM 1433 C CA . GLU B 1 61 ? -7.648 -8.883 -11.641 1 89.06 61 GLU B CA 1
ATOM 1434 C C . GLU B 1 61 ? -7.359 -7.383 -11.742 1 89.06 61 GLU B C 1
ATOM 1436 O O . GLU B 1 61 ? -8.266 -6.59 -11.992 1 89.06 61 GLU B O 1
ATOM 1441 N N . ILE B 1 62 ? -6.109 -7 -11.57 1 93.69 62 ILE B N 1
ATOM 1442 C CA . ILE B 1 62 ? -5.723 -5.594 -11.672 1 93.69 62 ILE B CA 1
ATOM 1443 C C . ILE B 1 62 ? -5.863 -5.125 -13.125 1 93.69 62 ILE B C 1
ATOM 1445 O O . ILE B 1 62 ? -6.383 -4.039 -13.383 1 93.69 62 ILE B O 1
ATOM 1449 N N . GLU B 1 63 ? -5.457 -5.969 -14.023 1 91.88 63 GLU B N 1
ATOM 1450 C CA . GLU B 1 63 ? -5.637 -5.66 -15.438 1 91.88 63 GLU B CA 1
ATOM 1451 C C . GLU B 1 63 ? -7.105 -5.383 -15.758 1 91.88 63 GLU B C 1
ATOM 1453 O O . GLU B 1 63 ? -7.422 -4.41 -16.438 1 91.88 63 GLU B O 1
ATOM 1458 N N . LYS B 1 64 ? -7.902 -6.23 -15.281 1 91.81 64 LYS B N 1
ATOM 1459 C CA . LYS B 1 64 ? -9.336 -6.102 -15.516 1 91.81 64 LYS B CA 1
ATOM 1460 C C . LYS B 1 64 ? -9.891 -4.844 -14.859 1 91.81 64 LYS B C 1
ATOM 1462 O O . LYS B 1 64 ? -10.672 -4.109 -15.469 1 91.81 64 LYS B O 1
ATOM 1467 N N . GLU B 1 65 ? -9.508 -4.582 -13.656 1 93.75 65 GLU B N 1
ATOM 1468 C CA . GLU B 1 65 ? -10.008 -3.455 -12.875 1 93.75 65 GLU B CA 1
ATOM 1469 C C . GLU B 1 65 ? -9.602 -2.123 -13.5 1 93.75 65 GLU B C 1
ATOM 1471 O O . GLU B 1 65 ? -10.414 -1.198 -13.586 1 93.75 65 GLU B O 1
ATOM 1476 N N . LEU B 1 66 ? -8.383 -2.045 -13.93 1 95.44 66 LEU B N 1
ATOM 1477 C CA . LEU B 1 66 ? -7.852 -0.77 -14.398 1 95.44 66 LEU B CA 1
ATOM 1478 C C . LEU B 1 66 ? -7.918 -0.678 -15.914 1 95.44 66 LEU B C 1
ATOM 1480 O O . LEU B 1 66 ? -7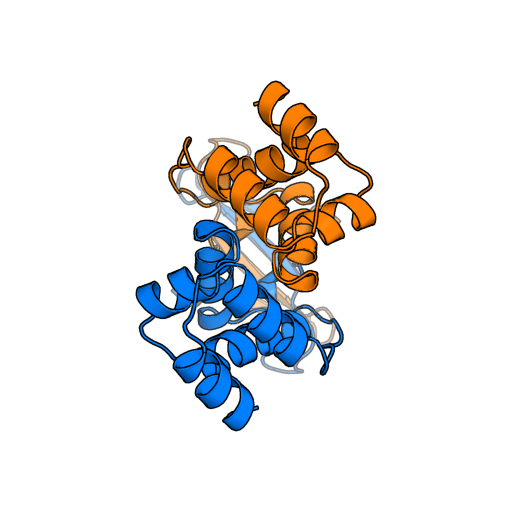.758 0.404 -16.484 1 95.44 66 LEU B O 1
ATOM 1484 N N . GLY B 1 67 ? -8.117 -1.776 -16.594 1 95.19 67 GLY B N 1
ATOM 1485 C CA . GLY B 1 67 ? -8.172 -1.792 -18.047 1 95.19 67 GLY B CA 1
ATOM 1486 C C . GLY B 1 67 ? -6.824 -1.56 -18.703 1 95.19 67 GLY B C 1
ATOM 1487 O O . GLY B 1 67 ? -6.727 -0.835 -19.703 1 95.19 67 GLY B O 1
ATOM 1488 N N . ILE B 1 68 ? -5.832 -2.027 -18.156 1 93.31 68 ILE B N 1
ATOM 1489 C CA . ILE B 1 68 ? -4.484 -1.854 -18.688 1 93.31 68 ILE B CA 1
ATOM 1490 C C . ILE B 1 68 ? -3.838 -3.219 -18.906 1 93.31 68 ILE B C 1
ATOM 1492 O O . ILE B 1 68 ? -4.312 -4.23 -18.391 1 93.31 68 ILE B O 1
ATOM 1496 N N . SER B 1 69 ? -2.711 -3.195 -19.656 1 88.5 69 SER B N 1
ATOM 1497 C CA . SER B 1 69 ? -2.002 -4.43 -19.984 1 88.5 69 SER B CA 1
ATOM 1498 C C . SER B 1 69 ? -1.075 -4.852 -18.859 1 88.5 69 SER B C 1
ATOM 1500 O O . SER B 1 69 ? -0.785 -4.062 -17.953 1 88.5 69 SER B O 1
ATOM 1502 N N . TYR B 1 70 ? -0.564 -6.055 -18.969 1 88.69 70 TYR B N 1
ATOM 1503 C CA . TYR B 1 70 ? 0.353 -6.621 -17.984 1 88.69 70 TYR B CA 1
ATOM 1504 C C . TYR B 1 70 ? 1.615 -5.777 -17.859 1 88.69 70 TYR B C 1
ATOM 1506 O O . TYR B 1 70 ? 2.012 -5.395 -16.766 1 88.69 70 TYR B O 1
ATOM 1514 N N . PRO B 1 71 ? 2.174 -5.402 -19 1 88.81 71 PRO B N 1
ATOM 1515 C CA . PRO B 1 71 ? 3.385 -4.59 -18.859 1 88.81 71 PRO B CA 1
ATOM 1516 C C . PRO B 1 71 ? 3.135 -3.275 -18.141 1 88.81 71 PRO B C 1
ATOM 1518 O O . PRO B 1 71 ? 3.99 -2.816 -17.375 1 88.81 71 PRO B O 1
ATOM 1521 N N . THR B 1 72 ? 2.006 -2.711 -18.359 1 92.62 72 THR B N 1
ATOM 1522 C CA . THR B 1 72 ? 1.66 -1.461 -17.688 1 92.62 72 THR B CA 1
ATOM 1523 C C . THR B 1 72 ? 1.503 -1.677 -16.188 1 92.62 72 THR B C 1
ATOM 1525 O O . THR B 1 72 ? 1.973 -0.866 -15.383 1 92.62 72 THR B O 1
ATOM 1528 N N . VAL B 1 73 ? 0.792 -2.811 -15.828 1 93.56 73 VAL B N 1
ATOM 1529 C CA . VAL B 1 73 ? 0.654 -3.148 -14.422 1 93.56 73 VAL B CA 1
ATOM 1530 C C . VAL B 1 73 ? 2.035 -3.322 -13.789 1 93.56 73 VAL B C 1
ATOM 1532 O O . VAL B 1 73 ? 2.314 -2.764 -12.727 1 93.56 73 VAL B O 1
ATOM 1535 N N . ARG B 1 74 ? 2.832 -4.086 -14.43 1 90.44 74 ARG B N 1
ATOM 1536 C CA . ARG B 1 74 ? 4.176 -4.367 -13.938 1 90.44 74 ARG B CA 1
ATOM 1537 C C . ARG B 1 74 ? 4.977 -3.078 -13.766 1 90.44 74 ARG B C 1
ATOM 1539 O O . ARG B 1 74 ? 5.652 -2.891 -12.75 1 90.44 74 ARG B O 1
ATOM 1546 N N . ASN B 1 75 ? 4.898 -2.244 -14.719 1 92.69 75 ASN B N 1
ATOM 1547 C CA . ASN B 1 75 ? 5.609 -0.972 -14.648 1 92.69 75 ASN B CA 1
ATOM 1548 C C . ASN B 1 75 ? 5.121 -0.116 -13.484 1 92.69 75 ASN B C 1
ATOM 1550 O O . ASN B 1 75 ? 5.922 0.533 -12.812 1 92.69 75 ASN B O 1
ATOM 1554 N N . LYS B 1 76 ? 3.852 -0.087 -13.344 1 95.19 76 LYS B N 1
ATOM 1555 C CA . LYS B 1 76 ? 3.297 0.673 -12.227 1 95.19 76 LYS B CA 1
ATOM 1556 C C . LYS B 1 76 ? 3.805 0.137 -10.891 1 95.19 76 LYS B C 1
ATOM 1558 O O . LYS B 1 76 ? 4.137 0.912 -9.992 1 95.19 76 LYS B O 1
ATOM 1563 N N . LEU B 1 77 ? 3.83 -1.172 -10.781 1 95.06 77 LEU B N 1
ATOM 1564 C CA . LEU B 1 77 ? 4.328 -1.792 -9.555 1 95.06 77 LEU B CA 1
ATOM 1565 C C . LEU B 1 77 ? 5.797 -1.449 -9.336 1 95.06 77 LEU B C 1
ATOM 1567 O O . LEU B 1 77 ? 6.195 -1.099 -8.219 1 95.06 77 LEU B O 1
ATOM 1571 N N . ASP B 1 78 ? 6.562 -1.479 -10.383 1 94 78 ASP B N 1
ATOM 1572 C CA . ASP B 1 78 ? 7.977 -1.132 -10.305 1 94 78 ASP B CA 1
ATOM 1573 C C . ASP B 1 78 ? 8.164 0.314 -9.844 1 94 78 ASP B C 1
ATOM 1575 O O . ASP B 1 78 ? 9.047 0.606 -9.039 1 94 78 ASP B O 1
ATOM 1579 N N . ASN B 1 79 ? 7.367 1.084 -10.383 1 95 79 ASN B N 1
ATOM 1580 C CA . ASN B 1 79 ? 7.434 2.498 -10.031 1 95 79 ASN B CA 1
ATOM 1581 C C . ASN B 1 79 ? 7.113 2.719 -8.555 1 95 79 ASN B C 1
ATOM 1583 O O . ASN B 1 79 ? 7.75 3.541 -7.891 1 95 79 ASN B O 1
ATOM 1587 N N . VAL B 1 80 ? 6.094 2.025 -8.078 1 96.25 80 VAL B N 1
ATOM 1588 C CA . VAL B 1 80 ? 5.715 2.129 -6.672 1 96.25 80 VAL B CA 1
ATOM 1589 C C . VAL B 1 80 ? 6.859 1.637 -5.793 1 96.25 80 VAL B C 1
ATOM 1591 O O . VAL B 1 80 ? 7.215 2.287 -4.805 1 96.25 80 VAL B O 1
ATOM 1594 N N . ILE B 1 81 ? 7.449 0.528 -6.145 1 95.25 81 ILE B N 1
ATOM 1595 C CA . ILE B 1 81 ? 8.547 -0.055 -5.379 1 95.25 81 ILE B CA 1
ATOM 1596 C C . ILE B 1 81 ? 9.711 0.931 -5.309 1 95.25 81 ILE B C 1
ATOM 1598 O O . ILE B 1 81 ? 10.273 1.157 -4.238 1 95.25 81 ILE B O 1
ATOM 1602 N N . SER B 1 82 ? 10 1.51 -6.438 1 94.5 82 SER B N 1
ATOM 1603 C CA . SER B 1 82 ? 11.07 2.502 -6.5 1 94.5 82 SER B CA 1
ATOM 1604 C C . SER B 1 82 ? 10.734 3.725 -5.648 1 94.5 82 SER B C 1
ATOM 1606 O O . SER B 1 82 ? 11.594 4.242 -4.934 1 94.5 82 SER B O 1
ATOM 1608 N N . ALA B 1 83 ? 9.539 4.156 -5.746 1 92.75 83 ALA B N 1
ATOM 1609 C CA . ALA B 1 83 ? 9.109 5.336 -5 1 92.75 83 ALA B CA 1
ATOM 1610 C C . ALA B 1 83 ? 9.18 5.094 -3.494 1 92.75 83 ALA B C 1
ATOM 1612 O O . ALA B 1 83 ? 9.422 6.023 -2.719 1 92.75 83 ALA B O 1
ATOM 1613 N N . LEU B 1 84 ? 8.969 3.873 -3.07 1 93 84 LEU B N 1
ATOM 1614 C CA . LEU B 1 84 ? 9.047 3.516 -1.658 1 93 84 LEU B CA 1
ATOM 1615 C C . LEU B 1 84 ? 10.5 3.396 -1.208 1 93 84 LEU B C 1
ATOM 1617 O O . LEU B 1 84 ? 10.773 3.191 -0.023 1 93 84 LEU B O 1
ATOM 1621 N N . GLY B 1 85 ? 11.406 3.492 -2.17 1 90.31 85 GLY B N 1
ATOM 1622 C CA . GLY B 1 85 ? 12.82 3.557 -1.834 1 90.31 85 GLY B CA 1
ATOM 1623 C C . GLY B 1 85 ? 13.531 2.227 -1.992 1 90.31 85 GLY B C 1
ATOM 1624 O O . GLY B 1 85 ? 14.594 2.014 -1.407 1 90.31 85 GLY B O 1
ATOM 1625 N N . HIS B 1 86 ? 12.914 1.313 -2.723 1 92.69 86 HIS B N 1
ATOM 1626 C CA . HIS B 1 86 ? 13.508 -0.009 -2.877 1 92.69 86 HIS B CA 1
ATOM 1627 C C . HIS B 1 86 ? 14.016 -0.224 -4.301 1 92.69 86 HIS B C 1
ATOM 1629 O O . HIS B 1 86 ? 13.594 0.476 -5.223 1 92.69 86 HIS B O 1
ATOM 1635 N N . LYS B 1 87 ? 14.867 -1.166 -4.43 1 90.38 87 LYS B N 1
ATOM 1636 C CA . LYS B 1 87 ? 15.375 -1.549 -5.746 1 90.38 87 LYS B CA 1
ATOM 1637 C C . LYS B 1 87 ? 14.43 -2.527 -6.438 1 90.38 87 LYS B C 1
ATOM 1639 O O . LYS B 1 87 ? 13.906 -3.447 -5.801 1 90.38 87 LYS B O 1
ATOM 1644 N N . VAL B 1 88 ? 14.172 -2.25 -7.715 1 87 88 VAL B N 1
ATOM 1645 C CA . VAL B 1 88 ? 13.312 -3.129 -8.508 1 87 88 VAL B CA 1
ATOM 1646 C C . VAL B 1 88 ? 14.141 -4.277 -9.078 1 87 88 VAL B C 1
ATOM 1648 O O . VAL B 1 88 ? 15.203 -4.059 -9.656 1 87 88 VAL B O 1
ATOM 1651 N N . GLU B 1 89 ? 13.641 -5.414 -8.789 1 76.44 89 GLU B N 1
ATOM 1652 C CA . GLU B 1 89 ? 14.344 -6.559 -9.352 1 76.44 89 GLU B CA 1
ATOM 1653 C C . GLU B 1 89 ? 13.906 -6.832 -10.781 1 76.44 89 GLU B C 1
ATOM 1655 O O . GLU B 1 89 ? 12.703 -6.832 -11.078 1 76.44 89 GLU B O 1
ATOM 1660 N N . SER B 1 90 ? 14.719 -6.898 -11.766 1 67.06 90 SER B N 1
ATOM 1661 C CA . SER B 1 90 ? 14.461 -7.016 -13.195 1 67.06 90 SER B CA 1
ATOM 1662 C C . SER B 1 90 ? 13.93 -8.406 -13.555 1 67.06 90 SER B C 1
ATOM 1664 O O . SER B 1 90 ? 13.078 -8.539 -14.438 1 67.06 90 SER B O 1
ATOM 1666 N N . ASP B 1 91 ? 14.305 -9.32 -12.875 1 69.56 91 ASP B N 1
ATOM 1667 C CA . ASP B 1 91 ? 14.07 -10.672 -13.367 1 69.56 91 ASP B CA 1
ATOM 1668 C C . ASP B 1 91 ? 12.789 -11.266 -12.789 1 69.56 91 ASP B C 1
ATOM 1670 O O . ASP B 1 91 ? 12.492 -12.445 -12.984 1 69.56 91 ASP B O 1
ATOM 1674 N N . THR B 1 92 ? 11.938 -10.398 -12.453 1 76.88 92 THR B N 1
ATOM 1675 C CA . THR B 1 92 ? 10.766 -10.977 -11.789 1 76.88 92 THR B CA 1
ATOM 1676 C C . THR B 1 92 ? 9.617 -11.148 -12.773 1 76.88 92 THR B C 1
ATOM 1678 O O . THR B 1 92 ? 8.688 -11.922 -12.523 1 76.88 92 THR B O 1
ATOM 1681 N N . SER B 1 93 ? 9.727 -10.438 -13.836 1 80 93 SER B N 1
ATOM 1682 C CA . SER B 1 93 ? 8.617 -10.438 -14.781 1 80 93 SER B CA 1
ATOM 1683 C C . SER B 1 93 ? 8.43 -11.812 -15.422 1 80 93 SER B C 1
ATOM 1685 O O . SER B 1 93 ? 7.309 -12.312 -15.516 1 80 93 SER B O 1
ATOM 1687 N N . LYS B 1 94 ? 9.516 -12.414 -15.891 1 82.38 94 LYS B N 1
ATOM 1688 C CA . LYS B 1 94 ? 9.422 -13.719 -16.547 1 82.38 94 LYS B CA 1
ATOM 1689 C C . LYS B 1 94 ? 8.844 -14.766 -15.617 1 82.38 94 LYS B C 1
ATOM 1691 O O . LYS B 1 94 ? 7.988 -15.562 -16.016 1 82.38 94 LYS B O 1
ATOM 1696 N N . ILE B 1 95 ? 9.383 -14.695 -14.445 1 79.75 95 ILE B N 1
ATOM 1697 C CA . ILE B 1 95 ? 8.914 -15.648 -13.445 1 79.75 95 ILE B CA 1
ATOM 1698 C C . ILE B 1 95 ? 7.43 -15.422 -13.18 1 79.75 95 ILE B C 1
ATOM 1700 O O . ILE B 1 95 ? 6.664 -16.391 -13.062 1 79.75 95 ILE B O 1
ATOM 1704 N N . GLU B 1 96 ? 7.055 -14.25 -13.141 1 82.31 96 GLU B N 1
ATOM 1705 C CA . GLU B 1 96 ? 5.656 -13.898 -12.898 1 82.31 96 GLU B CA 1
ATOM 1706 C C . GLU B 1 96 ? 4.758 -14.43 -14.016 1 82.31 96 GLU B C 1
ATOM 1708 O O . GLU B 1 96 ? 3.691 -14.984 -13.75 1 82.31 96 GLU B O 1
ATOM 1713 N N . ILE B 1 97 ? 5.195 -14.234 -15.203 1 86.06 97 ILE B N 1
ATOM 1714 C CA . ILE B 1 97 ? 4.414 -14.648 -16.359 1 86.06 97 ILE B CA 1
ATOM 1715 C C . ILE B 1 97 ? 4.312 -16.172 -16.391 1 86.06 97 ILE B C 1
ATOM 1717 O O . ILE B 1 97 ? 3.238 -16.719 -16.641 1 86.06 97 ILE B O 1
ATOM 1721 N N . LEU B 1 98 ? 5.41 -16.797 -16.125 1 84.25 98 LEU B N 1
ATOM 1722 C CA . LEU B 1 98 ? 5.414 -18.266 -16.078 1 84.25 98 LEU B CA 1
ATOM 1723 C C . LEU B 1 98 ? 4.465 -18.781 -15.008 1 84.25 98 LEU B C 1
ATOM 1725 O O . LEU B 1 98 ? 3.756 -19.766 -15.227 1 84.25 98 LEU B O 1
ATOM 1729 N N . ASN B 1 99 ? 4.461 -18.141 -13.914 1 79.56 99 ASN B N 1
ATOM 1730 C CA . ASN B 1 99 ? 3.568 -18.547 -12.836 1 79.56 99 ASN B CA 1
ATOM 1731 C C . ASN B 1 99 ? 2.102 -18.344 -13.211 1 79.56 99 ASN B C 1
ATOM 1733 O O . ASN B 1 99 ? 1.262 -19.203 -12.922 1 79.56 99 ASN B O 1
ATOM 1737 N N . MET B 1 100 ? 1.853 -17.25 -13.844 1 82.81 100 MET B N 1
ATOM 1738 C CA . MET B 1 100 ? 0.484 -17.016 -14.297 1 82.81 100 MET B CA 1
ATOM 1739 C C . MET B 1 100 ? 0.034 -18.094 -15.266 1 82.81 100 MET B C 1
ATOM 1741 O O . MET B 1 100 ? -1.114 -18.547 -15.219 1 82.81 100 MET B O 1
ATOM 1745 N N . LEU B 1 101 ? 0.973 -18.469 -16.109 1 85.88 101 LEU B N 1
ATOM 1746 C CA . LEU B 1 101 ? 0.699 -19.516 -17.078 1 85.88 101 LEU B CA 1
ATOM 1747 C C . LEU B 1 101 ? 0.444 -20.844 -16.375 1 85.88 101 LEU B C 1
ATOM 1749 O O . LEU B 1 101 ? -0.541 -21.531 -16.672 1 85.88 101 LEU B O 1
ATOM 1753 N N . ASN B 1 102 ? 1.281 -21.125 -15.445 1 81.38 102 ASN B N 1
ATOM 1754 C CA . ASN B 1 102 ? 1.182 -22.375 -14.711 1 81.38 102 ASN B CA 1
ATOM 1755 C C . ASN B 1 102 ? -0.104 -22.453 -13.898 1 81.38 102 ASN B C 1
ATOM 1757 O O . ASN B 1 102 ? -0.674 -23.531 -13.727 1 81.38 102 ASN B O 1
ATOM 1761 N N . ASN B 1 103 ? -0.633 -21.328 -13.562 1 76.81 103 ASN B N 1
ATOM 1762 C CA . ASN B 1 103 ? -1.831 -21.266 -12.734 1 76.81 103 ASN B CA 1
ATOM 1763 C C . ASN B 1 103 ? -3.1 -21.219 -13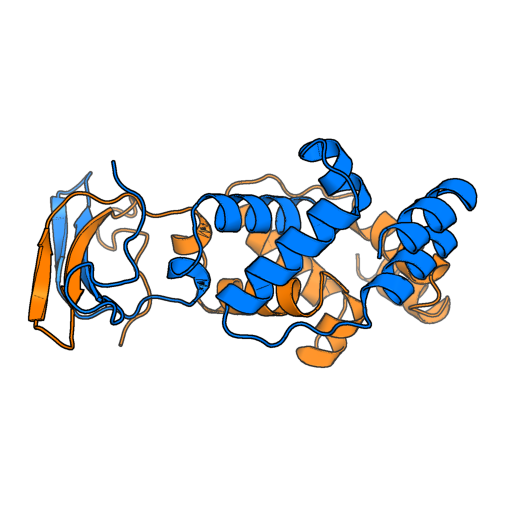.578 1 76.81 103 ASN B C 1
ATOM 1765 O O . ASN B 1 103 ? -4.211 -21.219 -13.047 1 76.81 103 ASN B O 1
ATOM 1769 N N . GLY B 1 104 ? -2.807 -21.188 -14.828 1 77.94 104 GLY B N 1
ATOM 1770 C CA . GLY B 1 104 ? -3.947 -21.172 -15.727 1 77.94 104 GLY B CA 1
ATOM 1771 C C . GLY B 1 104 ? -4.625 -19.828 -15.82 1 77.94 104 GLY B C 1
ATOM 1772 O O . GLY B 1 104 ? -5.785 -19.734 -16.234 1 77.94 104 GLY B O 1
ATOM 1773 N N . GLU B 1 105 ? -3.965 -18.844 -15.312 1 77.62 105 GLU B N 1
ATOM 1774 C CA . GLU B 1 105 ? -4.547 -17.516 -15.328 1 77.62 105 GLU B CA 1
ATOM 1775 C C . GLU B 1 105 ? -4.492 -16.891 -16.719 1 77.62 105 GLU B C 1
ATOM 1777 O O . GLU B 1 105 ? -5.309 -16.031 -17.062 1 77.62 105 GLU B O 1
ATOM 1782 N N . ILE B 1 106 ? -3.482 -17.328 -17.453 1 85.25 106 ILE B N 1
ATOM 1783 C CA . ILE B 1 106 ? -3.346 -16.859 -18.828 1 85.25 106 ILE B CA 1
ATOM 1784 C C . ILE B 1 106 ? -3.08 -18.062 -19.75 1 85.25 106 ILE B C 1
ATOM 1786 O O . ILE B 1 106 ? -2.727 -19.141 -19.297 1 85.25 106 ILE B O 1
ATOM 1790 N N . THR B 1 107 ? -3.352 -17.781 -21.016 1 90.25 107 THR B N 1
ATOM 1791 C CA . THR B 1 107 ? -3.064 -18.812 -22 1 90.25 107 THR B CA 1
ATOM 1792 C C . THR B 1 107 ? -1.62 -18.703 -22.484 1 90.25 107 THR B C 1
ATOM 1794 O O . THR B 1 107 ? -0.929 -17.734 -22.188 1 90.25 107 THR B O 1
ATOM 1797 N N . SER B 1 108 ? -1.191 -19.875 -23.141 1 92.56 108 SER B N 1
ATOM 1798 C CA . SER B 1 108 ? 0.149 -19.875 -23.719 1 92.56 108 SER B CA 1
ATOM 1799 C C . SER B 1 108 ? 0.326 -18.703 -24.688 1 92.56 108 SER B C 1
ATOM 1801 O O . SER B 1 108 ? 1.398 -18.094 -24.734 1 92.56 108 SER B O 1
ATOM 1803 N N . GLU B 1 109 ? -0.697 -18.438 -25.391 1 92.06 109 GLU B N 1
ATOM 1804 C CA . GLU B 1 109 ? -0.653 -17.328 -26.344 1 92.06 109 GLU B CA 1
ATOM 1805 C C . GLU B 1 109 ? -0.502 -15.992 -25.625 1 92.06 109 GLU B C 1
ATOM 1807 O O . GLU B 1 109 ? 0.296 -15.148 -26.031 1 92.06 109 GLU B O 1
ATOM 1812 N N . GLU B 1 110 ? -1.225 -15.828 -24.625 1 87.31 110 GLU B N 1
ATOM 1813 C CA . GLU B 1 110 ? -1.124 -14.609 -23.828 1 87.31 110 GLU B CA 1
ATOM 1814 C C . GLU B 1 110 ? 0.256 -14.477 -23.188 1 87.31 110 GLU B C 1
ATOM 1816 O O . GLU B 1 110 ? 0.834 -13.383 -23.172 1 87.31 110 GLU B O 1
ATOM 1821 N N . ALA B 1 111 ? 0.739 -15.617 -22.703 1 90.88 111 ALA B N 1
ATOM 1822 C CA . ALA B 1 111 ? 2.061 -15.617 -22.078 1 90.88 111 ALA B CA 1
ATOM 1823 C C . ALA B 1 111 ? 3.131 -15.164 -23.062 1 90.88 111 ALA B C 1
ATOM 1825 O O . ALA B 1 111 ? 3.988 -14.344 -22.734 1 90.88 111 ALA B O 1
ATOM 1826 N N . THR B 1 112 ? 3.051 -15.703 -24.266 1 91.75 112 THR B N 1
ATOM 1827 C CA . THR B 1 112 ? 4.012 -15.344 -25.297 1 91.75 112 THR B CA 1
ATOM 1828 C C . THR B 1 112 ? 3.945 -13.852 -25.609 1 91.75 112 THR B C 1
ATOM 1830 O O . THR B 1 112 ? 4.977 -13.203 -25.781 1 91.75 112 THR B O 1
ATOM 1833 N N . LYS B 1 113 ? 2.783 -13.352 -25.688 1 88.5 113 LYS B N 1
ATOM 1834 C CA . LYS B 1 113 ? 2.59 -11.93 -25.953 1 88.5 113 LYS B CA 1
ATOM 1835 C C . LYS B 1 113 ? 3.207 -11.078 -24.844 1 88.5 113 LYS B C 1
ATOM 1837 O O . LYS B 1 113 ? 3.904 -10.102 -25.125 1 88.5 113 LYS B O 1
ATOM 1842 N N . MET B 1 114 ? 2.922 -11.5 -23.656 1 85.38 114 MET B N 1
ATOM 1843 C CA . MET B 1 114 ? 3.441 -10.75 -22.516 1 85.38 114 MET B CA 1
ATOM 1844 C C . MET B 1 114 ? 4.965 -10.797 -22.484 1 85.38 114 MET B C 1
ATOM 1846 O O . MET B 1 114 ? 5.613 -9.797 -22.172 1 85.38 114 MET B O 1
ATOM 1850 N N . LEU B 1 115 ? 5.488 -11.977 -22.812 1 86.69 115 LEU B N 1
ATOM 1851 C CA . LEU B 1 115 ? 6.938 -12.156 -22.797 1 86.69 115 LEU B CA 1
ATOM 1852 C C . LEU B 1 115 ? 7.598 -11.289 -23.875 1 86.69 115 LEU B C 1
ATOM 1854 O O . LEU B 1 115 ? 8.703 -10.781 -23.672 1 86.69 115 LEU B O 1
ATOM 1858 N N . SER B 1 116 ? 6.875 -11.094 -24.938 1 86.56 116 SER B N 1
ATOM 1859 C CA . SER B 1 116 ? 7.418 -10.305 -26.031 1 86.56 116 SER B CA 1
ATOM 1860 C C . SER B 1 116 ? 7.473 -8.82 -25.688 1 86.56 116 SER B C 1
ATOM 1862 O O . SER B 1 116 ? 8.195 -8.055 -26.312 1 86.56 116 SER B O 1
ATOM 1864 N N . GLU B 1 117 ? 6.684 -8.445 -24.781 1 81.38 117 GLU B N 1
ATOM 1865 C CA . GLU B 1 117 ? 6.586 -7.043 -24.406 1 81.38 117 GLU B CA 1
ATOM 1866 C C . GLU B 1 117 ? 7.621 -6.684 -23.344 1 81.38 117 GLU B C 1
ATOM 1868 O O . GLU B 1 117 ? 7.746 -5.52 -22.953 1 81.38 117 GLU B O 1
ATOM 1873 N N . ILE B 1 118 ? 8.258 -7.672 -22.781 1 76.56 118 ILE B N 1
ATOM 1874 C CA . ILE B 1 118 ? 9.258 -7.359 -21.75 1 76.56 118 ILE B CA 1
ATOM 1875 C C . ILE B 1 118 ? 10.656 -7.539 -22.328 1 76.56 118 ILE B C 1
ATOM 1877 O O . ILE B 1 118 ? 11.562 -6.75 -22.047 1 76.56 118 ILE B O 1
#

Foldseek 3Di:
DDAQDQADPPPGHGDWDAWDADPPPGDMDGDTHDDALCSLDDPVLVVLVVVCVVVPNDLLVSCVVVVDDSVVNVVSVCVSCVSSPHHDDPPVQLVVLVVCCVVVVDDPVSSVVSVVVD/DDAQDQADPPPGHGDWDAWDADPPPGDMDGDTHDDALCSQDDPVLVVLVVVCVVVPNDLLVSCVVVVHDSVVNVVSVCVSCVSSPHHDDPPVQLVVLVVCCVVVVDDPVSSVVSVVVD

Organism: NCBI:txid883114

InterPro domains:
  IPR013324 RNA polymerase sigma factor, region 3/4-like [SSF88659] (38-89)
  IPR018658 Domain of unknown function DUF2089 [PF09862] (41-86)
  IPR053957 DUF2089, zinc ribbon [PF22747] (8-39)

Sequence (236 aa):
MKENLSICPVCEHELSITRYKCNKCKTEINGNFKQDNFSKLTKEQKDFVEIFVLKRGSIKEIEKELGISYPTVRNKLDNVISALGHKVESDTSKIEILNMLNNGEITSEEATKMLSEIMKENLSICPVCEHELSITRYKCNKCKTEINGNFKQDNFSKLTKEQKDFVEIFVLKRGSIKEIEKELGISYPTVRNKLDNVISALGHKVESDTSKIEILNMLNNGEITSEEATKMLSEI

pLDDT: mean 88.52, std 8.3, range [44.25, 97.06]